Protein AF-M4BNP8-F1 (afdb_monomer_lite)

pLDDT: mean 71.09, std 20.81, range [28.88, 96.19]

Secondary structure (DSSP, 8-state):
---------------GGGSHHHHHHHHTS-S----GGGS--S------SEEEEEEE-B-SS-BTTBPBSEEEEEETTEEEEE---TTHHHHHHHSS--GGGEEEEE--SS-HHHHTTHHHHHHHHHHHTTT-B-TTT-SB-PEEEEEEESTTHHHHHHHHHHHTT---SSEEEEEEE---HHHHHT--HHHHHHHTSPPPTTEEEEE-STTHHHHHHHHHHHHS--STTHHHHHHHHHHHHHHHHHHHHH--

Radius of gyration: 21.94 Å; chains: 1; bounding box: 83×48×48 Å

Foldseek 3Di:
DDDDDDDDPDDDDDDPVPVVVVVVVVVPPPDDPLPVPQQDAPPDDQDQDKDKDWLFQDPDDQDPVGQFGKMWIDHRQAIEIEFFAPCSVVSCSVDNHRLLRYAEYEQLAPDRSRHVRPLVSLLSNLSVQQPPADPVPRHQDAREHEYEYAQCNLLVNQCVCVVVVHDSRRHQYEYEHQDAPVVVVVDDPVSVVSVVPDGDPRYHYDYDPPCNVLSVQLSVLVVPDPDSPRSVVSVVVSVVVVVVVVVVVVVD

Sequence (252 aa):
MAQLLVAQAARSSVPLARISKRYAVLKTAPLRSCNKTLLMSPQQVPFTGFEVLFLGTGAGSPAVRRNPTSVCVRLGRSNWMFDCAEGSLRQMIKSFMCVPHTTKFFVTHLHGDHVYGLPGMLCTLDNHSAEYTDPHTKTKCPRPIDVYGPLGLFSYLNTAISTSSTRLTNLRVTVHELVCPVMLKKMSAHEKFMRNAPRHPWVRWNVDDELFVWWNATCRVFSAGGSTLIPMVTVMYGMCWMMESLSCKRLR

Organism: Hyaloperonospora arabidopsidis (strain Emoy2) (NCBI:txid559515)

InterPro domains:
  IPR036866 Ribonuclease Z/Hydroxyacylglutathione hydrolase-like [G3DSA:3.60.15.10] (50-222)
  IPR036866 Ribonuclease Z/Hydroxyacylglutathione hydrolase-like [SSF56281] (51-225)

Structure (mmCIF, N/CA/C/O backbone):
data_AF-M4BNP8-F1
#
_entry.id   AF-M4BNP8-F1
#
loop_
_atom_site.group_PDB
_atom_site.id
_atom_site.type_symbol
_atom_site.label_atom_id
_atom_site.label_alt_id
_atom_site.label_comp_id
_atom_site.label_asym_id
_atom_site.label_entity_id
_atom_site.label_seq_id
_atom_site.pdbx_PDB_ins_code
_atom_site.Cartn_x
_atom_site.Cartn_y
_atom_site.Cartn_z
_atom_site.occupancy
_atom_site.B_iso_or_equiv
_atom_site.auth_seq_id
_atom_site.auth_comp_id
_atom_site.auth_asym_id
_atom_site.auth_atom_id
_atom_site.pdbx_PDB_model_num
ATOM 1 N N . MET A 1 1 ? 58.401 26.980 -12.887 1.00 38.16 1 MET A N 1
ATOM 2 C CA . MET A 1 1 ? 58.886 25.642 -12.488 1.00 38.16 1 MET A CA 1
ATOM 3 C C . MET A 1 1 ? 57.948 25.080 -11.427 1.00 38.16 1 MET A C 1
ATOM 5 O O . MET A 1 1 ? 58.195 25.248 -10.243 1.00 38.16 1 MET A O 1
ATOM 9 N N . ALA A 1 2 ? 56.816 24.512 -11.852 1.00 29.84 2 ALA A N 1
ATOM 10 C CA . ALA A 1 2 ? 55.870 23.851 -10.956 1.00 29.84 2 ALA A CA 1
ATOM 11 C C . ALA A 1 2 ? 56.357 22.414 -10.722 1.00 29.84 2 ALA A C 1
ATOM 13 O O . ALA A 1 2 ? 56.411 21.627 -11.664 1.00 29.84 2 ALA A O 1
ATOM 14 N N . GLN A 1 3 ? 56.773 22.090 -9.498 1.00 33.91 3 GLN A N 1
ATOM 15 C CA . GLN A 1 3 ? 57.138 20.723 -9.130 1.00 33.91 3 GLN A CA 1
ATOM 16 C C . GLN A 1 3 ? 55.876 19.925 -8.790 1.00 33.91 3 GLN A C 1
ATOM 18 O O . GLN A 1 3 ? 55.140 20.254 -7.861 1.00 33.91 3 GLN A O 1
ATOM 23 N N . LEU A 1 4 ? 55.644 18.876 -9.582 1.00 35.31 4 LEU A N 1
ATOM 24 C CA . LEU A 1 4 ? 54.701 17.799 -9.313 1.00 35.31 4 LEU A CA 1
ATOM 25 C C . LEU A 1 4 ? 55.107 17.042 -8.039 1.00 35.31 4 LEU A C 1
ATOM 27 O O . LEU A 1 4 ? 56.218 16.526 -7.955 1.00 35.31 4 LEU A O 1
ATOM 31 N N . LEU A 1 5 ? 54.163 16.869 -7.116 1.00 33.88 5 LEU A N 1
ATOM 32 C CA . LEU A 1 5 ? 54.194 15.827 -6.089 1.00 33.88 5 LEU A CA 1
ATOM 33 C C . LEU A 1 5 ? 53.073 14.830 -6.399 1.00 33.88 5 LEU A C 1
ATOM 35 O O . LEU A 1 5 ? 51.906 15.057 -6.088 1.00 33.88 5 LEU A O 1
ATOM 39 N N . VAL A 1 6 ? 53.437 13.726 -7.051 1.00 38.41 6 VAL A N 1
ATOM 40 C CA . VAL A 1 6 ? 52.587 12.538 -7.182 1.00 38.41 6 VAL A CA 1
ATOM 41 C C . VAL A 1 6 ? 52.720 11.750 -5.880 1.00 38.41 6 VAL A C 1
ATOM 43 O O . VAL A 1 6 ? 53.712 11.056 -5.672 1.00 38.41 6 VAL A O 1
ATOM 46 N N . ALA A 1 7 ? 51.736 11.871 -4.989 1.00 35.47 7 ALA A N 1
ATOM 47 C CA . ALA A 1 7 ? 51.613 11.018 -3.811 1.00 35.47 7 ALA A CA 1
ATOM 48 C C . ALA A 1 7 ? 50.642 9.868 -4.113 1.00 35.47 7 ALA A C 1
ATOM 50 O O . ALA A 1 7 ? 49.480 10.078 -4.461 1.00 35.47 7 ALA A O 1
ATOM 51 N N . GLN A 1 8 ? 51.149 8.642 -3.993 1.00 36.66 8 GLN A N 1
ATOM 52 C CA . GLN A 1 8 ? 50.415 7.387 -4.122 1.00 36.66 8 GLN A CA 1
ATOM 53 C C . GLN A 1 8 ? 49.213 7.352 -3.162 1.00 36.66 8 GLN A C 1
ATOM 55 O O . GLN A 1 8 ? 49.376 7.361 -1.943 1.00 36.66 8 GLN A O 1
ATOM 60 N N . ALA A 1 9 ? 47.996 7.258 -3.704 1.00 33.88 9 ALA A N 1
ATOM 61 C CA . ALA A 1 9 ? 46.793 7.015 -2.916 1.00 33.88 9 ALA A CA 1
ATOM 62 C C . ALA A 1 9 ? 46.742 5.539 -2.486 1.00 33.88 9 ALA A C 1
ATOM 64 O O . ALA A 1 9 ? 46.224 4.670 -3.192 1.00 33.88 9 ALA A O 1
ATOM 65 N N . ALA A 1 10 ? 47.304 5.262 -1.311 1.00 34.16 10 ALA A N 1
ATOM 66 C CA . ALA A 1 10 ? 47.071 4.032 -0.576 1.00 34.16 10 ALA A CA 1
ATOM 67 C C . ALA A 1 10 ? 45.568 3.878 -0.289 1.00 34.16 10 ALA A C 1
ATOM 69 O O . ALA A 1 10 ? 44.919 4.777 0.248 1.00 34.16 10 ALA A O 1
ATOM 70 N N . ARG A 1 11 ? 45.012 2.720 -0.656 1.00 44.16 11 ARG A N 1
ATOM 71 C CA . ARG A 1 11 ? 43.647 2.308 -0.315 1.00 44.16 11 ARG A CA 1
ATOM 72 C C . ARG A 1 11 ? 43.544 2.187 1.206 1.00 44.16 11 ARG A C 1
ATOM 74 O O . ARG A 1 11 ? 43.962 1.178 1.764 1.00 44.16 11 ARG A O 1
ATOM 81 N N . SER A 1 12 ? 42.994 3.196 1.873 1.00 35.94 12 SER A N 1
ATOM 82 C CA . SER A 1 12 ? 42.624 3.108 3.284 1.00 35.94 12 SER A CA 1
ATOM 83 C C . SER A 1 12 ? 41.130 2.806 3.408 1.00 35.94 12 SER A C 1
ATOM 85 O O . SER A 1 12 ? 40.254 3.535 2.944 1.00 35.94 12 SER A O 1
ATOM 87 N N . SER A 1 13 ? 40.846 1.654 4.007 1.00 40.34 13 SER A N 1
ATOM 88 C CA . SER A 1 13 ? 39.525 1.202 4.427 1.00 40.34 13 SER A CA 1
ATOM 89 C C . SER A 1 13 ? 38.894 2.218 5.383 1.00 40.34 13 SER A C 1
ATOM 91 O O . SER A 1 13 ? 39.352 2.382 6.514 1.00 40.34 13 SER A O 1
ATOM 93 N N . VAL A 1 14 ? 37.835 2.897 4.941 1.00 41.59 14 VAL A N 1
ATOM 94 C CA . VAL A 1 14 ? 37.064 3.817 5.788 1.00 41.59 14 VAL A CA 1
ATOM 95 C C . VAL A 1 14 ? 36.288 3.000 6.837 1.00 41.59 14 VAL A C 1
ATOM 97 O O . VAL A 1 14 ? 35.504 2.130 6.450 1.00 41.59 14 VAL A O 1
ATOM 100 N N . PRO A 1 15 ? 36.446 3.249 8.151 1.00 40.75 15 PRO A N 1
ATOM 101 C CA . PRO A 1 15 ? 35.728 2.497 9.175 1.00 40.75 15 PRO A CA 1
ATOM 102 C C . PRO A 1 15 ? 34.235 2.858 9.183 1.00 40.75 15 PRO A C 1
ATOM 104 O O . PRO A 1 15 ? 33.864 4.033 9.154 1.00 40.75 15 PRO A O 1
ATOM 107 N N . LEU A 1 16 ? 33.377 1.845 9.336 1.00 46.75 16 LEU A N 1
ATOM 108 C CA . LEU A 1 16 ? 31.907 1.892 9.477 1.00 46.75 16 LEU A CA 1
ATOM 109 C C . LEU A 1 16 ? 31.373 2.739 10.665 1.00 46.75 16 LEU A C 1
ATOM 111 O O . LEU A 1 16 ? 30.174 2.763 10.937 1.00 46.75 16 LEU A O 1
ATOM 115 N N . ALA A 1 17 ? 32.229 3.483 11.367 1.00 43.53 17 ALA A N 1
ATOM 116 C CA . ALA A 1 17 ? 31.905 4.220 12.589 1.00 43.53 17 ALA A CA 1
ATOM 117 C C . ALA A 1 17 ? 31.047 5.488 12.373 1.00 43.53 17 ALA A C 1
ATOM 119 O O . ALA A 1 17 ? 30.558 6.074 13.338 1.00 43.53 17 ALA A O 1
ATOM 120 N N . ARG A 1 18 ? 30.814 5.925 11.125 1.00 40.31 18 ARG A N 1
ATOM 121 C CA . ARG A 1 18 ? 30.059 7.164 10.825 1.00 40.31 18 ARG A CA 1
ATOM 122 C C . ARG A 1 18 ? 28.529 6.998 10.847 1.00 40.31 18 ARG A C 1
ATOM 124 O O . ARG A 1 18 ? 27.814 7.998 10.830 1.00 40.31 18 ARG A O 1
ATOM 131 N N . ILE A 1 19 ? 28.019 5.764 10.921 1.00 49.66 19 ILE A N 1
ATOM 132 C CA . ILE 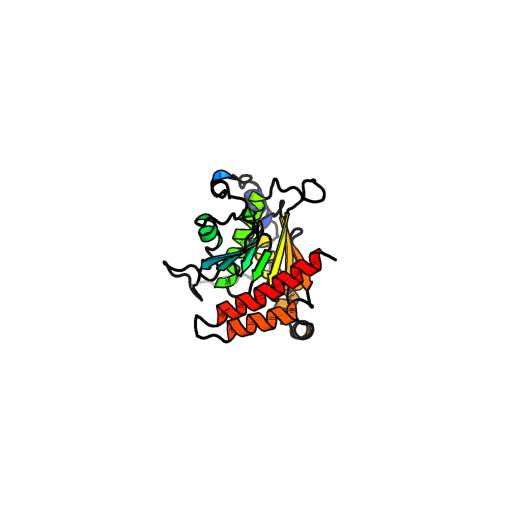A 1 19 ? 26.572 5.457 10.904 1.00 49.66 19 ILE A CA 1
ATOM 133 C C . ILE A 1 19 ? 25.920 5.652 12.291 1.00 49.66 19 ILE A C 1
ATOM 135 O O . ILE A 1 19 ? 24.728 5.952 12.379 1.00 49.66 19 ILE A O 1
ATOM 139 N N . SER A 1 20 ? 26.688 5.580 13.386 1.00 51.91 20 SER A N 1
ATOM 140 C CA . SER A 1 20 ? 26.141 5.590 14.755 1.00 51.91 20 SER A CA 1
ATOM 141 C C . SER A 1 20 ? 25.479 6.917 15.155 1.00 51.91 20 SER A C 1
ATOM 143 O O . SER A 1 20 ? 24.445 6.912 15.823 1.00 51.91 20 SER A O 1
ATOM 145 N N . LYS A 1 21 ? 26.003 8.062 14.693 1.00 45.28 21 LYS A N 1
ATOM 146 C CA . LYS A 1 21 ? 25.452 9.387 15.039 1.00 45.28 21 LYS A CA 1
ATOM 147 C C . LYS A 1 21 ? 24.112 9.684 14.354 1.00 45.28 21 LYS A C 1
ATOM 149 O O . LYS A 1 21 ? 23.242 10.275 14.983 1.00 45.28 21 LYS A O 1
ATOM 154 N N . ARG A 1 22 ? 23.889 9.220 13.113 1.00 47.94 22 ARG A N 1
ATOM 155 C CA . ARG A 1 22 ? 22.569 9.331 12.448 1.00 47.94 22 ARG A CA 1
ATOM 156 C C . ARG A 1 22 ? 21.515 8.455 13.126 1.00 47.94 22 ARG A C 1
ATOM 158 O O . ARG A 1 22 ? 20.367 8.867 13.254 1.00 47.94 22 ARG A O 1
ATOM 165 N N . TYR A 1 23 ? 21.920 7.283 13.613 1.00 48.19 23 TYR A N 1
ATOM 166 C CA . TYR A 1 23 ? 21.028 6.371 14.327 1.00 48.19 23 TYR A CA 1
ATOM 167 C C . TYR A 1 23 ? 20.527 6.956 15.660 1.00 48.19 23 TYR A C 1
ATOM 169 O O . TYR A 1 23 ? 19.386 6.718 16.051 1.00 48.19 23 TYR A O 1
ATOM 177 N N . ALA A 1 24 ? 21.356 7.75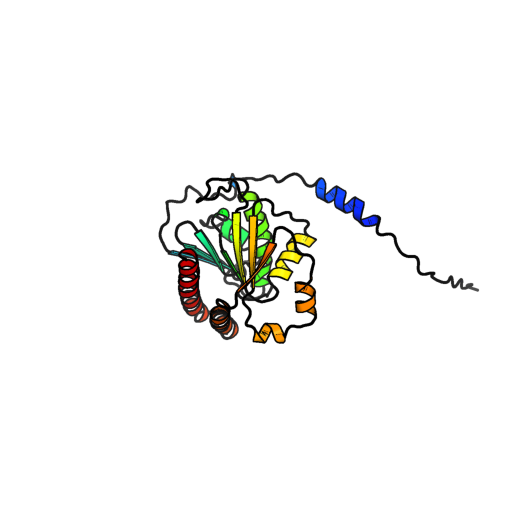6 16.341 1.00 46.38 24 ALA A N 1
ATOM 178 C CA . ALA A 1 24 ? 20.978 8.443 17.576 1.00 46.38 24 ALA A CA 1
ATOM 179 C C . ALA A 1 24 ? 19.950 9.569 17.342 1.00 46.38 24 ALA A C 1
ATOM 181 O O . ALA A 1 24 ? 19.001 9.686 18.111 1.00 46.38 24 ALA A O 1
ATOM 182 N N . VAL A 1 25 ? 20.077 10.329 16.248 1.00 48.78 25 VAL A N 1
ATOM 183 C CA . VAL A 1 25 ? 19.141 11.419 15.894 1.00 48.78 25 VAL A CA 1
ATOM 184 C C . VAL A 1 25 ? 17.769 10.887 15.451 1.00 48.78 25 VAL A C 1
ATOM 186 O O . VAL A 1 25 ? 16.741 11.494 15.733 1.00 48.78 25 VAL A O 1
ATOM 189 N N . LEU A 1 26 ? 17.712 9.707 14.823 1.00 49.81 26 LEU A N 1
ATOM 190 C CA . LEU A 1 26 ? 16.437 9.055 14.487 1.00 49.81 26 LEU A CA 1
ATOM 191 C C . LEU A 1 26 ? 15.652 8.594 15.729 1.00 49.81 26 LEU A C 1
ATOM 193 O O . LEU A 1 26 ? 14.428 8.503 15.675 1.00 49.81 26 LEU A O 1
ATOM 197 N N . LYS A 1 27 ? 16.327 8.330 16.857 1.00 42.25 27 LYS A N 1
ATOM 198 C CA . LYS A 1 27 ? 15.672 7.970 18.128 1.00 42.25 27 LYS A CA 1
ATOM 199 C C . LYS A 1 27 ? 15.122 9.172 18.900 1.00 42.25 27 LYS A C 1
ATOM 201 O O . LYS A 1 27 ? 14.304 8.969 19.789 1.00 42.25 27 LYS A O 1
ATOM 206 N N . THR A 1 28 ? 15.563 10.391 18.584 1.00 41.69 28 THR A N 1
ATOM 207 C CA . THR A 1 28 ? 15.069 11.628 19.213 1.00 41.69 28 THR A CA 1
ATOM 208 C C . THR A 1 28 ? 13.895 12.249 18.460 1.00 41.69 28 THR A C 1
ATOM 210 O O . THR A 1 28 ? 13.389 13.286 18.880 1.00 41.69 28 THR A O 1
ATOM 213 N N . ALA A 1 29 ? 13.449 11.640 17.354 1.00 44.84 29 ALA A N 1
ATOM 214 C CA . ALA A 1 29 ? 12.190 12.022 16.733 1.00 44.84 29 ALA A CA 1
ATOM 215 C C . ALA A 1 29 ? 11.066 11.830 17.770 1.00 44.84 29 ALA A C 1
ATOM 217 O O . ALA A 1 29 ? 10.978 10.748 18.360 1.00 44.84 29 ALA A O 1
ATOM 218 N N . PRO A 1 30 ? 10.242 12.858 18.037 1.00 39.78 30 PRO A N 1
ATOM 219 C CA . PRO A 1 30 ? 9.213 12.782 19.062 1.00 39.78 30 PRO A CA 1
ATOM 220 C C . PRO A 1 30 ? 8.330 11.558 18.821 1.00 39.78 30 PRO A C 1
ATOM 222 O O . PRO A 1 30 ? 7.931 11.275 17.686 1.00 39.78 30 PRO A O 1
ATOM 225 N N . LEU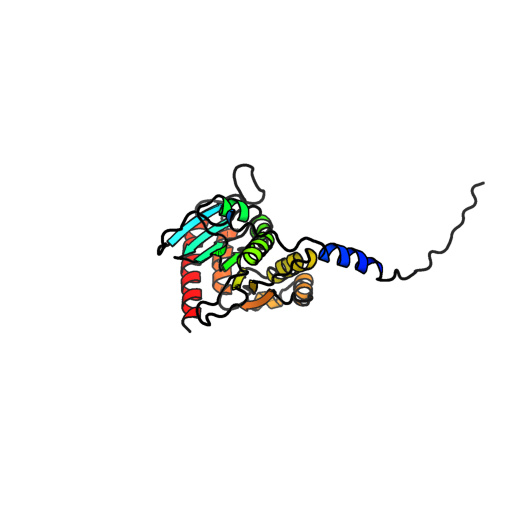 A 1 31 ? 8.033 10.823 19.894 1.00 47.16 31 LEU A N 1
ATOM 226 C CA . LEU A 1 31 ? 7.055 9.744 19.877 1.00 47.16 31 LEU A CA 1
ATOM 227 C C . LEU A 1 31 ? 5.698 10.344 19.494 1.00 47.16 31 LEU A C 1
ATOM 229 O O . LEU A 1 31 ? 5.007 10.924 20.320 1.00 47.16 31 LEU A O 1
ATOM 233 N N . ARG A 1 32 ? 5.401 10.251 18.195 1.00 50.53 32 ARG A N 1
ATOM 234 C CA . ARG A 1 32 ? 4.099 10.309 17.523 1.00 50.53 32 ARG A CA 1
ATOM 235 C C . ARG A 1 32 ? 3.041 11.155 18.244 1.00 50.53 32 ARG A C 1
ATOM 237 O O . ARG A 1 32 ? 2.314 10.661 19.096 1.00 50.53 32 ARG A O 1
ATOM 244 N N . SER A 1 33 ? 2.875 12.400 17.793 1.00 38.94 33 SER A N 1
ATOM 245 C CA . SER A 1 33 ? 1.654 13.167 18.057 1.00 38.94 33 SER A CA 1
ATOM 246 C C . SER A 1 33 ? 0.507 12.574 17.233 1.00 38.94 33 SER A C 1
ATOM 248 O O . SER A 1 33 ? 0.368 12.828 16.036 1.00 38.94 33 SER A O 1
ATOM 250 N N . CYS A 1 34 ? -0.281 11.702 17.852 1.00 47.62 34 CYS A N 1
ATOM 251 C CA . CYS A 1 34 ? -1.504 11.160 17.280 1.00 47.62 34 CYS A CA 1
ATOM 252 C C . CYS A 1 34 ? -2.659 12.143 17.517 1.00 47.62 34 CYS A C 1
ATOM 254 O O . CYS A 1 34 ? -3.405 12.032 18.486 1.00 47.62 34 CYS A O 1
ATOM 256 N N . ASN A 1 35 ? -2.846 13.096 16.601 1.00 43.12 35 ASN A N 1
ATOM 257 C CA . ASN A 1 35 ? -4.085 13.874 16.544 1.00 43.12 35 ASN A CA 1
ATOM 258 C C . ASN A 1 35 ? -5.229 12.969 16.053 1.00 43.12 35 ASN A C 1
ATOM 260 O O . ASN A 1 35 ? -5.529 12.916 14.859 1.00 43.12 35 ASN A O 1
ATOM 264 N N . LYS A 1 36 ? -5.871 12.243 16.982 1.00 46.78 36 LYS A N 1
ATOM 265 C CA . LYS A 1 36 ? -7.036 11.376 16.707 1.00 46.78 36 LYS A CA 1
ATOM 266 C C . LYS A 1 36 ? -8.159 12.127 15.972 1.00 46.78 36 LYS A C 1
ATOM 268 O O . LYS A 1 36 ? -8.861 11.536 15.161 1.00 46.78 36 LYS A O 1
ATOM 273 N N . THR A 1 37 ? -8.275 13.433 16.197 1.00 44.72 37 THR A N 1
ATOM 274 C CA . THR A 1 37 ? -9.373 14.289 15.730 1.00 44.72 37 THR A CA 1
ATOM 275 C C . THR A 1 37 ? -9.374 14.566 14.223 1.00 44.72 37 THR A C 1
ATOM 277 O O . THR A 1 37 ? -10.428 14.832 13.664 1.00 44.72 37 THR A O 1
ATOM 280 N N . LEU A 1 38 ? -8.226 14.498 13.537 1.00 50.47 38 LEU A N 1
ATOM 281 C CA . LEU A 1 38 ? -8.127 14.922 12.126 1.00 50.47 38 LEU A CA 1
ATOM 282 C C . LEU A 1 38 ? -8.516 13.834 11.111 1.00 50.47 38 LEU A C 1
ATOM 284 O O . LEU A 1 38 ? -8.595 14.113 9.918 1.00 50.47 38 LEU A O 1
ATOM 288 N N . LEU A 1 39 ? -8.722 12.597 11.571 1.00 53.44 39 LEU A N 1
ATOM 289 C CA . LEU A 1 39 ? -8.956 11.423 10.717 1.00 53.44 39 LEU A CA 1
ATOM 290 C C . LEU A 1 39 ? -10.233 10.655 11.074 1.00 53.44 39 LEU A C 1
ATOM 292 O O . LEU A 1 39 ? -10.531 9.631 10.458 1.00 53.44 39 LEU A O 1
ATOM 296 N N . MET A 1 40 ? -10.985 11.145 12.060 1.00 49.19 40 MET A N 1
ATOM 297 C CA . MET A 1 40 ? -12.315 10.648 12.384 1.00 49.19 40 MET A CA 1
ATOM 298 C C . MET A 1 40 ? -13.328 11.487 11.609 1.00 49.19 40 MET A C 1
ATOM 300 O O . MET A 1 40 ? -13.485 12.676 11.877 1.00 49.19 40 MET A O 1
ATOM 304 N N . SER A 1 41 ? -14.001 10.880 10.629 1.00 45.84 41 SER A N 1
ATOM 305 C CA . SER A 1 41 ? -15.179 11.510 10.034 1.00 45.84 41 SER A CA 1
ATOM 306 C C . SER A 1 41 ? -16.278 11.644 11.105 1.00 45.84 41 SER A C 1
ATOM 308 O O . SER A 1 41 ? -16.258 10.890 12.086 1.00 45.84 41 SER A O 1
ATOM 310 N N . PRO A 1 42 ? -17.268 12.540 10.926 1.00 47.88 42 PRO A N 1
ATOM 311 C CA . PRO A 1 42 ? -18.450 12.595 11.788 1.00 47.88 42 PRO A CA 1
ATOM 312 C C . PRO A 1 42 ? -19.063 11.197 11.934 1.00 47.88 42 PRO A C 1
ATOM 314 O O . PRO A 1 42 ? -18.955 10.407 10.990 1.00 47.88 42 PRO A O 1
ATOM 317 N N . GLN A 1 43 ? -19.652 10.899 13.105 1.00 50.50 43 GLN A N 1
ATOM 318 C CA . GLN A 1 43 ? -20.282 9.616 13.460 1.00 50.50 43 GLN A CA 1
ATOM 319 C C . GLN A 1 43 ? -20.864 8.920 12.225 1.00 50.50 43 GLN A C 1
ATOM 321 O O . GLN A 1 43 ? -21.907 9.312 11.704 1.00 50.50 43 GLN A O 1
ATOM 326 N N . GLN A 1 44 ? -20.154 7.907 11.724 1.00 60.16 44 GL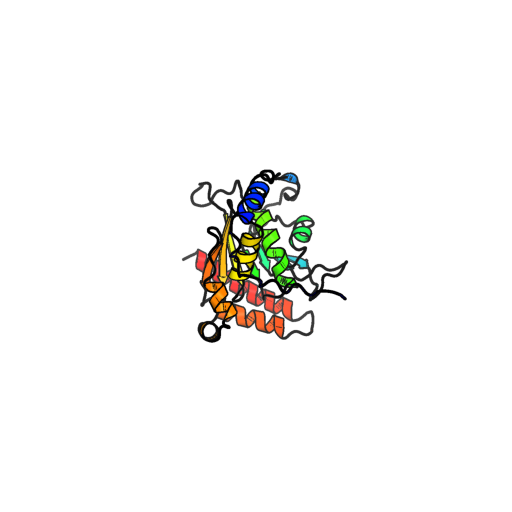N A N 1
ATOM 327 C CA . GLN A 1 44 ? -20.614 7.183 10.553 1.00 60.16 44 GLN A CA 1
ATOM 328 C C . GLN A 1 44 ? -21.811 6.339 10.970 1.00 60.16 44 GLN A C 1
ATOM 330 O O . GLN A 1 44 ? -21.687 5.437 11.801 1.00 60.16 44 GLN A O 1
ATOM 335 N N . VAL A 1 45 ? -22.966 6.634 10.381 1.00 60.62 45 VAL A N 1
ATOM 336 C CA . VAL A 1 45 ? -24.146 5.771 10.450 1.00 60.62 45 VAL A CA 1
ATOM 337 C C . VAL A 1 45 ? -23.712 4.354 10.048 1.00 60.62 45 VAL A C 1
ATOM 339 O O . VAL A 1 45 ? -22.918 4.233 9.107 1.00 60.62 45 VAL A O 1
ATOM 342 N N . PRO A 1 46 ? -24.157 3.285 10.736 1.00 65.31 46 PRO A N 1
ATOM 343 C CA . PRO A 1 46 ? -23.791 1.922 10.372 1.00 65.31 46 PRO A CA 1
ATOM 344 C C . PRO A 1 46 ? -24.140 1.646 8.905 1.00 65.31 46 PRO A C 1
ATOM 346 O O . PRO A 1 46 ? -25.297 1.443 8.556 1.00 65.31 46 PRO A O 1
ATOM 349 N N . PHE A 1 47 ? -23.129 1.668 8.040 1.00 76.31 47 PHE A N 1
ATOM 350 C CA . PHE A 1 47 ? -23.289 1.369 6.627 1.00 76.31 47 PHE A CA 1
ATOM 351 C C . PHE A 1 47 ? -23.185 -0.143 6.444 1.00 76.31 47 PHE A C 1
ATOM 353 O O . PHE A 1 47 ? -22.229 -0.767 6.910 1.00 76.31 47 PHE A O 1
ATOM 360 N N . THR A 1 48 ? -24.179 -0.732 5.790 1.00 77.31 48 THR A N 1
ATOM 361 C CA . THR A 1 48 ? -24.238 -2.164 5.449 1.00 77.31 48 THR A CA 1
ATOM 362 C C . THR A 1 48 ? -24.254 -2.397 3.938 1.00 77.31 48 THR A C 1
ATOM 364 O O . THR A 1 48 ? -24.372 -3.535 3.498 1.00 77.31 48 THR A O 1
ATOM 367 N N . GLY A 1 49 ? -24.127 -1.330 3.145 1.00 84.19 49 GLY A N 1
ATOM 368 C CA . GLY A 1 49 ? -24.180 -1.391 1.692 1.00 84.19 49 GLY A CA 1
ATOM 369 C C . GLY A 1 49 ? -22.823 -1.602 1.020 1.00 84.19 49 GLY A C 1
ATOM 370 O O . GLY A 1 49 ? -21.806 -1.914 1.650 1.00 84.19 49 GLY A O 1
ATOM 371 N N . PHE A 1 50 ? -22.843 -1.371 -0.289 1.00 89.06 50 PHE A N 1
ATOM 372 C CA . PHE A 1 50 ? -21.693 -1.339 -1.182 1.00 89.06 50 PHE A CA 1
ATOM 373 C C . PHE A 1 50 ? -21.564 0.072 -1.759 1.00 89.06 50 PHE A C 1
ATOM 375 O O . PHE A 1 50 ? -22.546 0.625 -2.253 1.00 89.06 50 PHE A O 1
ATOM 382 N N . GLU A 1 51 ? -20.372 0.659 -1.704 1.00 88.62 51 GLU A N 1
ATOM 383 C CA . GLU A 1 51 ? -20.121 1.985 -2.272 1.00 88.62 51 GLU A CA 1
ATOM 384 C C . GLU A 1 51 ? -18.718 2.082 -2.862 1.00 88.62 51 GLU A C 1
ATOM 386 O O . GLU A 1 51 ? -17.756 1.557 -2.301 1.00 88.62 51 GLU A O 1
ATOM 391 N N . VAL A 1 52 ? -18.602 2.794 -3.982 1.00 92.06 52 VAL A N 1
ATOM 392 C CA . VAL A 1 52 ? -17.337 3.042 -4.675 1.00 92.06 52 VAL A CA 1
ATOM 393 C C . VAL A 1 52 ? -17.053 4.535 -4.663 1.00 92.06 52 VAL A C 1
ATOM 395 O O . VAL A 1 52 ? -17.870 5.334 -5.117 1.00 92.06 52 VAL A O 1
ATOM 398 N N . LEU A 1 53 ? -15.874 4.906 -4.175 1.00 91.75 53 LEU A N 1
ATOM 399 C CA . LEU A 1 53 ? -15.389 6.275 -4.160 1.00 91.75 53 LEU A CA 1
ATOM 400 C C . LEU A 1 53 ? -14.107 6.398 -4.982 1.00 91.75 53 LEU A C 1
ATOM 402 O O . LEU A 1 53 ? -13.096 5.754 -4.699 1.00 91.75 53 LEU A O 1
ATOM 406 N N . PHE A 1 54 ? -14.123 7.306 -5.952 1.00 93.44 54 PHE A N 1
ATOM 407 C CA . PHE A 1 54 ? -12.944 7.674 -6.728 1.00 93.44 54 PHE A CA 1
ATOM 408 C C . PHE A 1 54 ? -12.151 8.750 -5.986 1.00 93.44 54 PHE A C 1
ATOM 410 O O . PHE A 1 54 ? -12.562 9.907 -5.911 1.00 93.44 54 PHE A O 1
ATOM 417 N N . LEU A 1 55 ? -10.999 8.371 -5.437 1.00 92.38 55 LEU A N 1
ATOM 418 C CA . LEU A 1 55 ? -10.072 9.295 -4.777 1.00 92.38 55 LEU A CA 1
ATOM 419 C C . LEU A 1 55 ? -9.175 10.006 -5.798 1.00 92.38 55 LEU A C 1
ATOM 421 O O . LEU A 1 55 ? -8.773 11.158 -5.593 1.00 92.38 55 LEU A O 1
ATOM 425 N N . GLY A 1 56 ? -8.907 9.339 -6.919 1.00 90.19 56 GLY A N 1
ATOM 426 C CA . GLY A 1 56 ? -8.201 9.896 -8.059 1.00 90.19 56 GLY A CA 1
ATOM 427 C C . GLY A 1 56 ? -8.515 9.152 -9.349 1.00 90.19 56 GLY A C 1
ATOM 428 O O . GLY A 1 56 ? -8.843 7.969 -9.348 1.00 90.19 56 GLY A O 1
ATOM 429 N N . THR A 1 57 ? -8.456 9.884 -10.457 1.00 89.31 57 THR A N 1
ATOM 430 C CA . THR A 1 57 ? -8.806 9.391 -11.799 1.00 89.31 57 THR A CA 1
ATOM 431 C C . THR A 1 57 ? -7.775 9.793 -12.857 1.00 89.31 57 THR A C 1
ATOM 433 O O . THR A 1 57 ? -7.989 9.556 -14.043 1.00 89.31 57 THR A O 1
ATOM 436 N N . GLY A 1 58 ? -6.688 10.460 -12.457 1.00 83.31 58 GLY A N 1
ATOM 437 C CA . GLY A 1 58 ? -5.577 10.807 -13.342 1.00 83.31 58 GLY A CA 1
ATOM 438 C C . GLY A 1 58 ? -4.669 9.609 -13.623 1.00 83.31 58 GLY A C 1
ATOM 439 O O . GLY A 1 58 ? -4.642 8.658 -12.845 1.00 83.31 58 GLY A O 1
ATOM 440 N N . ALA A 1 59 ? -3.912 9.687 -14.715 1.00 78.81 59 ALA A N 1
ATOM 441 C CA . ALA A 1 59 ? -2.918 8.695 -15.117 1.00 78.81 59 ALA A CA 1
ATOM 442 C C . ALA A 1 59 ? -1.580 9.389 -15.420 1.00 78.81 59 ALA A C 1
ATOM 444 O O . ALA A 1 59 ? -1.571 10.513 -15.937 1.00 78.81 59 ALA A O 1
ATOM 445 N N . GLY A 1 60 ? -0.465 8.731 -15.106 1.00 71.50 60 GLY A N 1
ATOM 446 C CA . GLY A 1 60 ? 0.892 9.210 -15.371 1.00 71.50 60 GLY A CA 1
ATOM 447 C C . GLY A 1 60 ? 1.367 10.287 -14.394 1.00 71.50 60 GLY A C 1
ATOM 448 O O . GLY A 1 60 ? 2.149 10.001 -13.492 1.00 71.50 60 GLY A O 1
ATOM 449 N N . SER A 1 61 ? 0.900 11.527 -14.563 1.00 68.81 61 SER A N 1
ATOM 450 C CA . SER A 1 61 ? 1.355 12.679 -13.767 1.00 68.81 61 SER A CA 1
ATOM 451 C C . SER A 1 61 ? 0.213 13.304 -12.962 1.00 68.81 61 SER A C 1
ATOM 453 O O . SER A 1 61 ? -0.898 13.449 -13.483 1.00 68.81 61 SER A O 1
ATOM 455 N N . PRO A 1 62 ? 0.456 13.727 -11.706 1.00 68.19 62 PRO A N 1
ATOM 456 C CA . PRO A 1 62 ? -0.553 14.416 -10.916 1.00 68.19 62 PRO A CA 1
ATOM 457 C C . PRO A 1 62 ? -0.913 15.751 -11.574 1.00 68.19 62 PRO A C 1
ATOM 459 O O . PRO A 1 62 ? -0.051 16.588 -11.844 1.00 68.19 62 PRO A O 1
ATOM 462 N N . ALA A 1 63 ? -2.204 15.966 -11.814 1.00 77.81 63 ALA A N 1
ATOM 463 C CA . ALA A 1 63 ? -2.719 17.246 -12.278 1.00 77.81 63 ALA A CA 1
ATOM 464 C C . ALA A 1 63 ? -3.300 18.023 -11.093 1.00 77.81 63 ALA A C 1
ATOM 466 O O . ALA A 1 63 ? -3.886 17.438 -10.184 1.00 77.81 63 ALA A O 1
ATOM 467 N N . VAL A 1 64 ? -3.242 19.358 -11.139 1.00 80.81 64 VAL A N 1
ATOM 468 C CA . VAL A 1 64 ? -3.760 20.238 -10.066 1.00 80.81 64 VAL A CA 1
ATOM 469 C C . VAL A 1 64 ? -5.207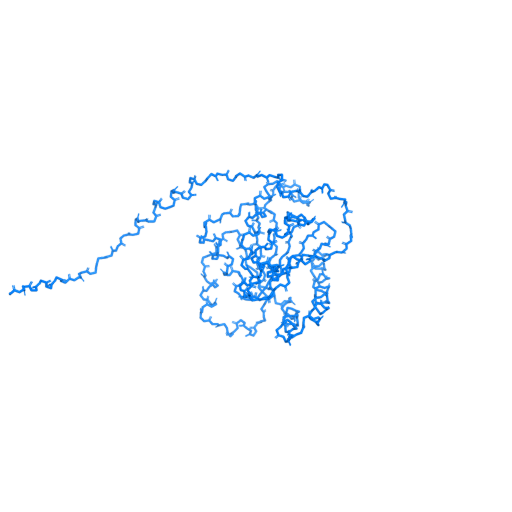 19.900 -9.679 1.00 80.81 64 VAL A C 1
ATOM 471 O O . VAL A 1 64 ? -5.578 19.971 -8.510 1.00 80.81 64 VAL A O 1
ATOM 474 N N . ARG A 1 65 ? -6.031 19.508 -10.660 1.00 83.50 65 ARG A N 1
ATOM 475 C CA . ARG A 1 65 ? -7.452 19.181 -10.467 1.00 83.50 65 ARG A CA 1
ATOM 476 C C . ARG A 1 65 ? -7.749 17.689 -10.311 1.00 83.50 65 ARG A C 1
ATOM 478 O O . ARG A 1 65 ? -8.867 17.348 -9.935 1.00 83.50 65 ARG A O 1
ATOM 485 N N . ARG A 1 66 ? -6.807 16.796 -10.633 1.00 85.06 66 ARG A N 1
ATOM 486 C CA . ARG A 1 66 ? -7.045 15.344 -10.663 1.00 85.06 66 ARG A CA 1
ATOM 487 C C . ARG A 1 66 ? -5.876 14.608 -10.027 1.00 85.06 66 ARG A C 1
ATOM 489 O O . ARG A 1 66 ? -4.777 14.586 -10.573 1.00 85.06 66 ARG A O 1
ATOM 496 N N . ASN A 1 67 ? -6.156 13.969 -8.895 1.00 89.31 67 ASN A N 1
ATOM 497 C CA . ASN A 1 67 ? -5.209 13.071 -8.250 1.00 89.31 67 ASN A CA 1
ATOM 498 C C . ASN A 1 67 ? -4.967 11.835 -9.141 1.00 89.31 67 ASN A C 1
ATOM 500 O O . ASN A 1 67 ? -5.908 11.432 -9.845 1.00 89.31 67 ASN A O 1
ATOM 504 N N . PRO A 1 68 ? -3.770 11.222 -9.115 1.00 90.12 68 PRO A N 1
ATOM 505 C CA . PRO A 1 68 ? -3.542 9.973 -9.826 1.00 90.12 68 PRO A CA 1
ATOM 506 C C . PRO A 1 68 ? -4.417 8.842 -9.266 1.00 90.12 68 PRO A C 1
ATOM 508 O O . PRO A 1 68 ? -5.009 8.970 -8.188 1.00 90.12 68 PRO A O 1
ATOM 511 N N . THR A 1 69 ? -4.553 7.780 -10.051 1.00 89.12 69 THR A N 1
ATOM 512 C CA . THR A 1 69 ? -5.519 6.689 -9.866 1.00 89.12 69 THR A CA 1
ATOM 513 C C . THR A 1 69 ? -5.558 6.098 -8.456 1.00 89.12 69 THR A C 1
ATOM 515 O O . THR A 1 69 ? -4.554 5.686 -7.871 1.00 89.12 69 THR A O 1
ATOM 518 N N . SER A 1 70 ? -6.758 6.089 -7.884 1.00 92.69 70 SER A N 1
ATOM 519 C CA . SER A 1 70 ? -7.007 5.557 -6.550 1.00 92.69 70 SER A CA 1
ATOM 520 C C . SER A 1 70 ? -8.506 5.407 -6.339 1.00 92.69 70 SER A C 1
ATOM 522 O O . SER A 1 70 ? -9.261 6.378 -6.483 1.00 92.69 70 SER A O 1
ATOM 524 N N . VAL A 1 71 ? -8.948 4.198 -6.006 1.00 94.50 71 VAL A N 1
ATOM 525 C CA . VAL A 1 71 ? -10.362 3.875 -5.795 1.00 94.50 71 VAL A CA 1
ATOM 526 C C . VAL A 1 71 ? -10.529 3.197 -4.442 1.00 94.50 71 VAL A C 1
ATOM 528 O O . VAL A 1 71 ? -9.845 2.227 -4.130 1.00 94.50 71 VAL A O 1
ATOM 531 N N . CYS A 1 72 ? -11.458 3.697 -3.635 1.00 94.62 72 CYS A N 1
ATOM 532 C CA . CYS A 1 72 ? -11.829 3.107 -2.355 1.00 94.62 72 CYS A CA 1
ATOM 533 C C . CYS A 1 72 ? -13.209 2.464 -2.480 1.00 94.62 72 CYS A C 1
ATOM 535 O O . CYS A 1 72 ? -14.179 3.139 -2.819 1.00 94.62 72 CYS A O 1
ATOM 537 N N . VAL A 1 73 ? -13.306 1.172 -2.186 1.00 93.12 73 VAL A N 1
ATOM 538 C CA . VAL A 1 73 ? -14.574 0.447 -2.113 1.00 93.12 73 VAL A CA 1
ATOM 539 C C . VAL A 1 73 ? -14.918 0.191 -0.654 1.00 93.12 73 VAL A C 1
ATOM 541 O O . VAL A 1 73 ? -14.140 -0.426 0.076 1.00 93.12 73 VAL A O 1
ATOM 544 N N . ARG A 1 74 ? -16.088 0.657 -0.223 1.00 89.94 74 ARG A N 1
ATOM 545 C CA . ARG A 1 74 ? -16.614 0.445 1.125 1.00 89.94 74 ARG A CA 1
ATOM 546 C C . ARG A 1 74 ? -17.603 -0.716 1.116 1.00 89.94 74 ARG A C 1
ATOM 548 O O . ARG A 1 74 ? -18.627 -0.668 0.440 1.00 89.94 74 ARG A O 1
ATOM 555 N N . LEU A 1 75 ? -17.282 -1.742 1.898 1.00 88.00 75 LEU A N 1
ATOM 556 C CA . LEU A 1 75 ? -18.063 -2.961 2.102 1.00 88.00 75 LEU A CA 1
ATOM 557 C C . LEU A 1 75 ? -18.474 -3.025 3.569 1.00 88.00 75 LEU A C 1
ATOM 559 O O . LEU A 1 75 ? -17.697 -3.437 4.441 1.00 88.00 75 LEU A O 1
ATOM 563 N N . GLY A 1 76 ? -19.682 -2.550 3.860 1.00 85.50 76 GLY A N 1
ATOM 564 C CA . GLY A 1 76 ? -20.136 -2.364 5.232 1.00 85.50 76 GLY A CA 1
ATOM 565 C C . GLY A 1 76 ? -19.173 -1.482 6.045 1.00 85.50 76 GLY A C 1
ATOM 566 O O . GLY A 1 76 ? -19.053 -0.281 5.806 1.00 85.50 76 GLY A O 1
ATOM 567 N N . ARG A 1 77 ? -18.445 -2.089 6.996 1.00 82.81 77 ARG A N 1
ATOM 568 C CA . ARG A 1 77 ? -17.455 -1.404 7.859 1.00 82.81 77 ARG A CA 1
ATOM 569 C C . ARG A 1 77 ? -16.002 -1.511 7.386 1.00 82.81 77 ARG A C 1
ATOM 571 O O . ARG A 1 77 ? -15.114 -1.013 8.073 1.00 82.81 77 ARG A O 1
ATOM 578 N N . SER A 1 78 ? -15.742 -2.183 6.268 1.00 88.19 78 SER A N 1
ATOM 579 C CA . SER A 1 78 ? -14.385 -2.382 5.748 1.00 88.19 78 SER A CA 1
ATOM 580 C C . SER A 1 78 ? -14.173 -1.586 4.470 1.00 88.19 78 SER A C 1
ATOM 582 O O . SER A 1 78 ? -15.015 -1.620 3.578 1.00 88.19 78 SER A O 1
ATOM 584 N N . ASN A 1 79 ? -13.018 -0.935 4.359 1.00 92.25 79 ASN A N 1
ATOM 585 C CA . ASN A 1 79 ? -12.604 -0.259 3.133 1.00 92.25 79 ASN A CA 1
ATOM 586 C C . ASN A 1 79 ? -11.519 -1.075 2.428 1.00 92.25 79 ASN A C 1
ATOM 588 O O . ASN A 1 79 ? -10.569 -1.555 3.065 1.00 92.25 79 ASN A O 1
ATOM 592 N N . TRP A 1 80 ? -11.681 -1.248 1.122 1.00 94.75 80 TRP A N 1
ATOM 593 C CA . TRP A 1 80 ? -10.749 -1.917 0.225 1.00 94.75 80 TRP A CA 1
ATOM 594 C C . TRP A 1 80 ? -10.228 -0.898 -0.776 1.00 94.75 80 TRP A C 1
ATOM 596 O O . TRP A 1 80 ? -10.999 -0.216 -1.445 1.00 94.75 80 TRP A O 1
ATOM 606 N N . MET A 1 81 ? -8.913 -0.791 -0.862 1.00 95.00 81 MET A N 1
ATOM 607 C CA . MET A 1 81 ? -8.240 0.181 -1.710 1.00 95.00 81 MET A CA 1
ATOM 608 C C . MET A 1 81 ? -7.722 -0.487 -2.974 1.00 95.00 81 MET A C 1
ATOM 610 O O . MET A 1 81 ? -7.012 -1.485 -2.890 1.00 95.00 81 MET A O 1
ATOM 614 N N . PHE A 1 82 ? -8.047 0.088 -4.123 1.00 95.06 82 PHE A N 1
ATOM 615 C CA . PHE A 1 82 ? -7.551 -0.306 -5.433 1.00 95.06 82 PHE A CA 1
ATOM 616 C C . PHE A 1 82 ? -6.681 0.818 -5.968 1.00 95.06 82 PHE A C 1
ATOM 618 O O . PHE A 1 82 ? -7.161 1.927 -6.205 1.00 95.06 82 PHE A O 1
ATOM 625 N N . ASP A 1 83 ? -5.399 0.504 -6.103 1.00 94.81 83 ASP A N 1
ATOM 626 C CA . ASP A 1 83 ? -4.294 1.440 -6.228 1.00 94.81 83 ASP A CA 1
ATOM 627 C C . ASP A 1 83 ? -4.212 2.447 -5.072 1.00 94.81 83 ASP A C 1
ATOM 629 O O . ASP A 1 83 ? -5.167 2.755 -4.359 1.00 94.81 83 ASP A O 1
ATOM 633 N N . CYS A 1 84 ? -3.009 2.939 -4.825 1.00 95.31 84 CYS A N 1
ATOM 634 C CA . CYS A 1 84 ? -2.760 3.958 -3.823 1.00 95.31 84 CYS A CA 1
ATOM 635 C C . CYS A 1 84 ? -1.692 4.916 -4.346 1.00 95.31 84 CYS A C 1
ATOM 637 O O . CYS A 1 84 ? -0.559 4.956 -3.858 1.00 95.31 84 CYS A O 1
ATOM 639 N N . ALA A 1 85 ? -2.091 5.713 -5.336 1.00 93.31 85 ALA A N 1
ATOM 640 C CA . ALA A 1 85 ? -1.338 6.851 -5.838 1.00 93.31 85 ALA A CA 1
ATOM 641 C C . ALA A 1 85 ? -0.885 7.813 -4.737 1.00 93.31 85 ALA A C 1
ATOM 643 O O . ALA A 1 85 ? -1.509 7.920 -3.671 1.00 93.31 85 ALA A O 1
ATOM 644 N N . GLU A 1 86 ? 0.126 8.621 -5.048 1.00 93.25 86 GLU A N 1
ATOM 645 C CA . GLU A 1 86 ? 0.432 9.820 -4.274 1.00 93.25 86 GLU A CA 1
ATOM 646 C C . GLU A 1 86 ? -0.832 10.679 -4.060 1.00 93.25 86 GLU A C 1
ATOM 648 O O . GLU A 1 86 ? -1.716 10.761 -4.913 1.00 93.25 86 GLU A O 1
ATOM 653 N N . GLY A 1 87 ? -0.974 11.268 -2.870 1.00 91.31 87 GLY A N 1
ATOM 654 C CA . GLY A 1 87 ? -2.132 12.101 -2.528 1.00 91.31 87 GLY A CA 1
ATOM 655 C C . GLY A 1 87 ? -3.414 11.337 -2.167 1.00 91.31 87 GLY A C 1
ATOM 656 O O . GLY A 1 87 ? -4.321 11.953 -1.604 1.00 91.31 87 GLY A O 1
ATOM 657 N N . SER A 1 88 ? -3.478 10.010 -2.367 1.00 93.62 88 SER A N 1
ATOM 658 C CA . SER A 1 88 ? -4.660 9.188 -2.028 1.00 93.62 88 SER A CA 1
ATOM 659 C C . SER A 1 88 ? -5.098 9.351 -0.575 1.00 93.62 88 SER A C 1
ATOM 661 O O . SER A 1 88 ? -6.286 9.502 -0.297 1.00 93.62 88 SER A O 1
ATOM 663 N N . LEU A 1 89 ? -4.138 9.390 0.358 1.00 93.94 89 LEU A N 1
ATOM 664 C CA . LEU A 1 89 ? -4.416 9.633 1.773 1.00 93.94 89 LEU A CA 1
ATOM 665 C C . LEU A 1 89 ? -5.147 10.964 1.969 1.00 93.94 89 LEU A C 1
ATOM 667 O O . LEU A 1 89 ? -6.206 10.997 2.580 1.00 93.94 89 LEU A O 1
ATOM 671 N N . ARG A 1 90 ? -4.633 12.057 1.398 1.00 92.50 90 ARG A N 1
ATOM 672 C CA . ARG A 1 90 ? -5.251 13.385 1.521 1.00 92.50 90 ARG A CA 1
ATOM 673 C C . ARG A 1 90 ? -6.668 13.406 0.949 1.00 92.50 90 ARG A C 1
ATOM 675 O O . ARG A 1 90 ? -7.539 14.059 1.516 1.00 92.50 90 ARG A O 1
ATOM 682 N N . GLN A 1 91 ? -6.897 12.702 -0.155 1.00 92.12 91 GLN A N 1
ATOM 683 C CA . GLN A 1 91 ? -8.219 12.597 -0.770 1.00 92.12 91 GLN A CA 1
ATOM 684 C C . GLN A 1 91 ? -9.184 11.797 0.105 1.00 92.12 91 GLN A C 1
ATOM 686 O O . GLN A 1 91 ? -10.329 12.205 0.268 1.00 92.12 91 GLN A O 1
ATOM 691 N N . MET A 1 92 ? -8.709 10.725 0.744 1.00 92.25 92 MET A N 1
ATOM 692 C CA . MET A 1 92 ? -9.513 9.951 1.686 1.00 92.25 92 MET A CA 1
ATOM 693 C C . MET A 1 92 ? -9.907 10.785 2.910 1.00 92.25 92 MET A C 1
ATOM 695 O O . MET A 1 92 ? -11.067 10.768 3.298 1.00 92.25 92 MET A O 1
ATOM 699 N N . ILE A 1 93 ? -8.988 11.591 3.450 1.00 90.62 93 ILE A N 1
ATOM 700 C CA . ILE A 1 93 ? -9.245 12.489 4.592 1.00 90.62 93 ILE A CA 1
ATOM 701 C C . ILE A 1 93 ? -10.307 13.544 4.272 1.00 90.62 93 ILE A C 1
ATOM 703 O O . ILE A 1 93 ? -11.130 13.873 5.117 1.00 90.62 93 ILE A O 1
ATOM 707 N N . LYS A 1 94 ? -10.282 14.091 3.053 1.00 89.31 94 LYS A N 1
ATOM 708 C CA . LYS A 1 94 ? -11.293 15.055 2.590 1.00 89.31 94 LYS A CA 1
ATOM 709 C C . LYS A 1 94 ? -12.653 14.411 2.325 1.00 89.31 94 LYS A C 1
ATOM 711 O O . LYS A 1 94 ? -13.643 15.123 2.196 1.00 89.31 94 LYS A O 1
ATOM 716 N N . SER A 1 95 ? -12.682 13.094 2.157 1.00 88.56 95 SER A N 1
ATOM 717 C CA . SER A 1 95 ? -13.900 12.345 1.891 1.00 88.56 95 SER A CA 1
ATOM 718 C C . SER A 1 95 ? -14.588 11.921 3.187 1.00 88.56 95 SER A C 1
ATOM 720 O O . SER A 1 95 ? -14.063 12.075 4.284 1.00 88.56 95 SER A O 1
ATOM 722 N N . PHE A 1 96 ? -15.759 11.311 3.053 1.00 85.25 96 PHE A N 1
ATOM 723 C CA . PHE A 1 96 ? -16.461 10.687 4.169 1.00 85.25 96 PHE A CA 1
ATOM 724 C C . PHE A 1 96 ? -15.886 9.309 4.549 1.00 85.25 96 PHE A C 1
ATOM 726 O O . PHE A 1 96 ? -16.392 8.693 5.484 1.00 85.25 96 PHE A O 1
ATOM 733 N N . MET A 1 97 ? -14.874 8.786 3.841 1.00 85.62 97 MET A N 1
ATOM 734 C CA . MET A 1 97 ? -14.283 7.474 4.127 1.00 85.62 97 MET A CA 1
ATOM 735 C C . MET A 1 97 ? -13.331 7.531 5.324 1.00 85.62 97 MET A C 1
ATOM 737 O O . MET A 1 97 ? -12.381 8.307 5.359 1.00 85.62 97 MET A O 1
ATOM 741 N N . CYS A 1 98 ? -13.525 6.622 6.279 1.00 86.38 98 CYS A N 1
ATOM 742 C CA . CYS A 1 98 ? -12.625 6.469 7.416 1.00 86.38 98 CYS A CA 1
ATOM 743 C C . CYS A 1 98 ? -11.345 5.740 7.006 1.00 86.38 98 CYS A C 1
ATOM 745 O O . CYS A 1 98 ? -11.376 4.542 6.710 1.00 86.38 98 CYS A O 1
ATOM 747 N N . VAL A 1 99 ? -10.206 6.431 7.081 1.00 89.69 99 VAL A N 1
ATOM 748 C CA . VAL A 1 99 ? -8.883 5.834 6.833 1.00 89.69 99 VAL A CA 1
ATOM 749 C C . VAL A 1 99 ? -8.669 4.556 7.660 1.00 89.69 99 VAL A C 1
ATOM 751 O O . VAL A 1 99 ? -8.356 3.529 7.053 1.00 89.69 99 VAL A O 1
ATOM 754 N N . PRO A 1 100 ? -8.925 4.527 8.989 1.00 89.88 100 PRO A N 1
ATOM 755 C CA . PRO A 1 100 ? -8.661 3.345 9.818 1.00 89.88 100 PRO A CA 1
ATOM 756 C C . PRO A 1 100 ? -9.507 2.112 9.475 1.00 89.88 100 PRO A C 1
ATOM 758 O O . PRO A 1 100 ? -9.180 1.011 9.910 1.00 89.88 100 PRO A O 1
ATOM 761 N N . HIS A 1 101 ? -10.591 2.260 8.706 1.00 90.06 101 HIS A N 1
ATOM 762 C CA . HIS A 1 101 ? -11.409 1.131 8.250 1.00 90.06 101 HIS A CA 1
ATOM 763 C C . HIS A 1 101 ? -10.787 0.392 7.059 1.00 90.06 101 HIS A C 1
ATOM 765 O O . HIS A 1 101 ? -11.266 -0.677 6.677 1.00 90.06 101 HIS A O 1
ATOM 771 N N . THR A 1 102 ? -9.691 0.905 6.500 1.00 93.06 102 THR A N 1
ATOM 772 C CA . THR A 1 102 ? -8.970 0.251 5.407 1.00 93.06 102 THR A CA 1
ATOM 773 C C . THR A 1 102 ? -8.315 -1.037 5.894 1.00 93.06 102 THR A C 1
ATOM 775 O O . THR A 1 102 ? -7.614 -1.053 6.909 1.00 93.06 102 THR A O 1
ATOM 778 N N . THR A 1 103 ? -8.603 -2.141 5.209 1.00 93.06 103 THR A N 1
ATOM 779 C CA . THR A 1 103 ? -8.150 -3.496 5.589 1.00 93.06 103 THR A CA 1
ATOM 780 C C . THR A 1 103 ? -7.329 -4.167 4.499 1.00 93.06 103 THR A C 1
ATOM 782 O O . THR A 1 103 ? -6.430 -4.948 4.810 1.00 93.06 103 THR A O 1
ATOM 785 N N . LYS A 1 104 ? -7.635 -3.867 3.232 1.00 95.25 104 LYS A N 1
ATOM 786 C CA . LYS A 1 104 ? -7.026 -4.508 2.069 1.00 95.25 104 LYS A CA 1
ATOM 787 C C . LYS A 1 104 ? -6.611 -3.480 1.030 1.00 95.25 104 LYS A C 1
ATOM 789 O O . LYS A 1 104 ? -7.327 -2.503 0.808 1.00 95.25 104 LYS A O 1
ATOM 794 N N . PHE A 1 105 ? -5.480 -3.742 0.392 1.00 96.19 105 PHE A N 1
ATOM 795 C CA . PHE A 1 105 ? -4.942 -2.975 -0.724 1.00 96.19 105 PHE A CA 1
ATOM 796 C C . PHE A 1 105 ? -4.724 -3.896 -1.919 1.00 96.19 105 PHE A C 1
ATOM 798 O O . PHE A 1 105 ? -4.220 -5.001 -1.752 1.00 96.19 105 PHE A O 1
ATOM 805 N N . PHE A 1 106 ? -5.059 -3.426 -3.111 1.00 95.56 106 PHE A N 1
ATOM 806 C CA . PHE A 1 106 ? -4.886 -4.129 -4.376 1.00 95.56 106 PHE A CA 1
ATOM 807 C C . PHE A 1 106 ? -4.152 -3.192 -5.334 1.00 95.56 106 PHE A C 1
ATOM 809 O O . PHE A 1 106 ? -4.704 -2.170 -5.726 1.00 95.56 106 PHE A O 1
ATOM 816 N N . VAL A 1 107 ? -2.901 -3.493 -5.672 1.00 93.50 107 VAL A N 1
ATOM 817 C CA . VAL A 1 107 ? -2.031 -2.623 -6.486 1.00 93.50 107 VAL A CA 1
ATOM 818 C C . VAL A 1 107 ? -1.913 -3.197 -7.880 1.00 93.50 107 VAL A C 1
ATOM 820 O O . VAL A 1 107 ? -1.233 -4.206 -8.017 1.00 93.50 107 VAL A O 1
ATOM 823 N N . THR A 1 108 ? -2.542 -2.583 -8.885 1.00 87.00 108 THR A N 1
ATOM 824 C CA . THR A 1 108 ? -2.701 -3.118 -10.259 1.00 87.00 108 THR A CA 1
ATOM 825 C C . THR A 1 108 ? -1.381 -3.385 -10.980 1.00 87.00 108 THR A C 1
ATOM 827 O O . THR A 1 108 ? -1.251 -4.378 -11.699 1.00 87.00 108 THR A O 1
ATOM 830 N N . HIS A 1 109 ? -0.390 -2.522 -10.783 1.00 87.62 109 HIS A N 1
ATOM 831 C CA . HIS A 1 109 ? 0.965 -2.676 -11.303 1.00 87.62 109 HIS A CA 1
ATOM 832 C C . HIS A 1 109 ? 1.945 -1.740 -10.573 1.00 87.62 109 HIS A C 1
ATOM 834 O O . HIS A 1 109 ? 1.532 -0.880 -9.798 1.00 87.62 109 HIS A O 1
ATOM 840 N N . LEU A 1 110 ? 3.256 -1.902 -10.796 1.00 89.31 110 LEU A N 1
ATOM 841 C CA . LEU A 1 110 ? 4.307 -1.143 -10.094 1.00 89.31 110 LEU A CA 1
ATOM 842 C C . LEU A 1 110 ? 4.725 0.148 -10.811 1.00 89.31 110 LEU A C 1
ATOM 844 O O . LEU A 1 110 ? 5.915 0.441 -10.919 1.00 89.31 110 LEU A O 1
ATOM 848 N N . HIS A 1 111 ? 3.763 0.933 -11.290 1.00 91.19 111 HIS A N 1
ATOM 849 C CA . HIS A 1 111 ? 4.041 2.312 -11.691 1.00 91.19 111 HIS A CA 1
ATOM 850 C C . HIS A 1 111 ? 3.823 3.276 -10.524 1.00 91.19 111 HIS A C 1
ATOM 852 O O . HIS A 1 111 ? 3.024 3.033 -9.615 1.00 91.19 111 HIS A O 1
ATOM 858 N N . GLY A 1 112 ? 4.580 4.374 -10.528 1.00 87.25 112 GLY A N 1
ATOM 859 C CA . GLY A 1 112 ? 4.614 5.314 -9.410 1.00 87.25 112 GLY A CA 1
ATOM 860 C C . GLY A 1 112 ? 3.262 5.954 -9.107 1.00 87.25 112 GLY A C 1
ATOM 861 O O . GLY A 1 112 ? 2.881 6.093 -7.943 1.00 87.25 112 GLY A O 1
ATOM 862 N N . ASP A 1 113 ? 2.491 6.238 -10.148 1.00 86.62 113 ASP A N 1
ATOM 863 C CA . ASP A 1 113 ? 1.139 6.777 -10.067 1.00 86.62 113 ASP A CA 1
ATOM 864 C C . ASP A 1 113 ? 0.110 5.791 -9.496 1.00 86.62 113 ASP A C 1
ATOM 866 O O . ASP A 1 113 ? -0.990 6.222 -9.180 1.00 86.62 113 ASP A O 1
ATOM 870 N N . HIS A 1 114 ? 0.471 4.526 -9.253 1.00 92.50 114 HIS A N 1
ATOM 871 C CA . HIS A 1 114 ? -0.385 3.527 -8.599 1.00 92.50 114 HIS A CA 1
ATOM 872 C C . HIS A 1 114 ? 0.085 3.142 -7.187 1.00 92.50 114 HIS A C 1
ATOM 874 O O . HIS A 1 114 ? -0.713 2.637 -6.397 1.00 92.50 114 HIS A O 1
ATOM 880 N N . VAL A 1 115 ? 1.362 3.358 -6.840 1.00 94.56 115 VAL A N 1
ATOM 881 C CA . VAL A 1 115 ? 1.960 2.767 -5.623 1.00 94.56 115 VAL A CA 1
ATOM 882 C C . VAL A 1 115 ? 2.619 3.772 -4.673 1.00 94.56 115 VAL A C 1
ATOM 884 O O . VAL A 1 115 ? 2.776 3.473 -3.488 1.00 94.56 115 VAL A O 1
ATOM 887 N N . TYR A 1 116 ? 2.974 4.979 -5.127 1.00 94.56 116 TYR A N 1
ATOM 888 C CA . TYR A 1 116 ? 3.784 5.905 -4.319 1.00 94.56 116 TYR A CA 1
ATOM 889 C C . TYR A 1 116 ? 3.102 6.435 -3.052 1.00 94.56 116 TYR A C 1
ATOM 891 O O . TYR A 1 116 ? 3.786 6.815 -2.102 1.00 94.56 116 TYR A O 1
ATOM 899 N N . GLY A 1 117 ? 1.771 6.417 -2.978 1.00 94.81 117 GLY A N 1
ATOM 900 C CA . GLY A 1 117 ? 1.047 6.782 -1.759 1.00 94.81 117 GLY A CA 1
ATOM 901 C C . GLY A 1 117 ? 0.956 5.658 -0.727 1.00 94.81 117 GLY A C 1
ATOM 902 O O . GLY A 1 117 ? 0.635 5.927 0.434 1.00 94.81 117 GLY A O 1
ATOM 903 N N . LEU A 1 118 ? 1.229 4.411 -1.119 1.00 95.81 118 LEU A N 1
ATOM 904 C CA . LEU A 1 118 ? 0.999 3.237 -0.280 1.00 95.81 118 LEU A CA 1
ATOM 905 C C . LEU A 1 118 ? 1.849 3.225 1.004 1.00 95.81 118 LEU A C 1
ATOM 907 O O . LEU A 1 118 ? 1.268 3.011 2.071 1.00 95.81 118 LEU A O 1
ATOM 911 N N . PRO A 1 119 ? 3.170 3.512 0.981 1.00 95.69 119 PRO A N 1
ATOM 912 C CA . PRO A 1 119 ? 3.963 3.544 2.211 1.00 95.69 119 PRO A CA 1
ATOM 913 C C . PRO A 1 119 ? 3.436 4.577 3.215 1.00 95.69 119 PRO A C 1
ATOM 915 O O . PRO A 1 119 ? 3.283 4.269 4.395 1.00 95.69 119 PRO A O 1
ATOM 918 N N . GLY A 1 120 ? 3.083 5.779 2.744 1.00 94.19 120 GLY A N 1
ATOM 919 C CA . GLY A 1 120 ? 2.532 6.840 3.592 1.00 94.19 120 GLY A CA 1
ATOM 920 C C . GLY A 1 120 ? 1.184 6.462 4.209 1.00 94.19 120 GLY A C 1
ATOM 921 O O . GLY A 1 120 ? 0.965 6.687 5.399 1.00 94.19 120 GLY A O 1
ATOM 922 N N . MET A 1 121 ? 0.311 5.818 3.429 1.00 94.88 121 MET A N 1
ATOM 923 C CA . MET A 1 121 ? -0.968 5.301 3.921 1.00 94.88 121 MET A CA 1
ATOM 924 C C . MET A 1 121 ? -0.773 4.272 5.046 1.00 94.88 121 MET A C 1
ATOM 926 O O . MET A 1 121 ? -1.445 4.355 6.075 1.00 94.88 121 MET A O 1
ATOM 930 N N . LEU A 1 122 ? 0.169 3.334 4.892 1.00 94.62 122 LEU A N 1
ATOM 931 C CA . LEU A 1 122 ? 0.475 2.327 5.917 1.00 94.62 122 LEU A CA 1
ATOM 932 C C . LEU A 1 122 ? 1.006 2.962 7.210 1.00 94.62 122 LEU A C 1
ATOM 934 O O . LEU A 1 122 ? 0.583 2.572 8.298 1.00 94.62 122 LEU A O 1
ATOM 938 N N . CYS A 1 123 ? 1.869 3.976 7.112 1.00 92.69 123 CYS A N 1
ATOM 939 C CA . CYS A 1 123 ? 2.348 4.724 8.278 1.00 92.69 123 CYS A CA 1
ATOM 940 C C . CYS A 1 123 ? 1.197 5.397 9.039 1.00 92.69 123 CYS A C 1
ATOM 942 O O . CYS A 1 123 ? 1.140 5.346 10.270 1.00 92.69 123 CYS A O 1
ATOM 944 N N . THR A 1 124 ? 0.258 6.010 8.317 1.00 91.94 124 THR A N 1
ATOM 945 C CA . THR A 1 124 ? -0.925 6.617 8.934 1.00 91.94 124 THR A CA 1
ATOM 946 C C . THR A 1 124 ? -1.814 5.561 9.581 1.00 91.94 124 THR A C 1
ATOM 948 O O . THR A 1 124 ? -2.216 5.732 10.729 1.00 91.94 124 THR A O 1
ATOM 951 N N . LEU A 1 125 ? -2.074 4.437 8.916 1.00 92.25 125 LEU A N 1
ATOM 952 C CA . LEU A 1 125 ? -2.841 3.336 9.506 1.00 92.25 125 LEU A CA 1
ATOM 953 C C . LEU A 1 125 ? -2.205 2.801 10.797 1.00 92.25 125 LEU A C 1
ATOM 955 O O . LEU A 1 125 ? -2.921 2.521 11.759 1.00 92.25 125 LEU A O 1
ATOM 959 N N . ASP A 1 126 ? -0.877 2.710 10.854 1.00 91.12 126 ASP A N 1
ATOM 960 C CA . ASP A 1 126 ? -0.143 2.265 12.042 1.00 91.12 126 ASP A CA 1
ATOM 961 C C . ASP A 1 126 ? -0.315 3.215 13.225 1.00 91.12 126 ASP A C 1
ATOM 963 O O . ASP A 1 126 ? -0.561 2.773 14.349 1.00 91.12 126 ASP A O 1
ATOM 967 N N . ASN A 1 127 ? -0.299 4.523 12.973 1.00 88.19 127 ASN A N 1
ATOM 968 C CA . ASN A 1 127 ? -0.586 5.523 14.003 1.00 88.19 127 ASN A CA 1
ATOM 969 C C . ASN A 1 127 ? -2.003 5.389 14.576 1.00 88.19 127 ASN A C 1
ATOM 971 O O . ASN A 1 127 ? -2.205 5.610 15.768 1.00 88.19 127 ASN A O 1
ATOM 975 N N . HIS A 1 128 ? -2.974 4.995 13.750 1.00 86.06 128 HIS A N 1
ATOM 976 C CA . HIS A 1 128 ? -4.372 4.856 14.166 1.00 86.06 128 HIS A CA 1
ATOM 977 C C . HIS A 1 128 ? -4.721 3.483 14.748 1.00 86.06 128 HIS A C 1
ATOM 979 O O . HIS A 1 128 ? -5.798 3.323 15.318 1.00 86.06 128 HIS A O 1
ATOM 985 N N . SER A 1 129 ? -3.824 2.501 14.650 1.00 84.62 129 SER A N 1
ATOM 986 C CA . SER A 1 129 ? -4.097 1.119 15.068 1.00 84.62 129 SER A CA 1
ATOM 987 C C . SER A 1 129 ? -3.617 0.787 16.485 1.00 84.62 129 SER A C 1
ATOM 989 O O . SER A 1 129 ? -3.708 -0.364 16.895 1.00 84.62 129 SER A O 1
ATOM 991 N N . ALA A 1 130 ? -3.134 1.768 17.256 1.00 78.25 130 ALA A N 1
ATOM 992 C CA . ALA A 1 130 ? -2.604 1.550 18.610 1.00 78.25 130 ALA A CA 1
ATOM 993 C C . ALA A 1 130 ? -3.618 0.920 19.587 1.00 78.25 130 ALA A C 1
ATOM 995 O O . ALA A 1 130 ? -3.243 0.197 20.508 1.00 78.25 130 ALA A O 1
ATOM 996 N N . GLU A 1 131 ? -4.908 1.190 19.385 1.00 79.75 131 GLU A N 1
ATOM 997 C CA . GLU A 1 131 ? -6.011 0.679 20.213 1.00 79.75 131 GLU A CA 1
ATOM 998 C C . GLU A 1 131 ? -6.754 -0.488 19.549 1.00 79.75 131 GLU A C 1
ATOM 1000 O O . GLU A 1 131 ? -7.798 -0.921 20.041 1.00 79.75 131 GLU A O 1
ATOM 1005 N N . TYR A 1 132 ? -6.229 -1.020 18.440 1.00 84.06 132 TYR A N 1
ATOM 1006 C CA . TYR A 1 132 ? -6.852 -2.150 17.768 1.00 84.06 132 TYR A CA 1
ATOM 1007 C C . TYR A 1 132 ? -6.915 -3.366 18.700 1.00 84.06 132 TYR A C 1
ATOM 1009 O O . TYR A 1 132 ? -5.931 -3.777 19.318 1.00 84.06 132 TYR A O 1
ATOM 1017 N N . THR A 1 133 ? -8.110 -3.938 18.778 1.00 83.75 133 THR A N 1
ATOM 1018 C CA . THR A 1 133 ? -8.407 -5.150 19.533 1.00 83.75 133 THR A CA 1
ATOM 1019 C C . THR A 1 133 ? -8.971 -6.160 18.553 1.00 83.75 133 THR A C 1
ATOM 1021 O O . THR A 1 133 ? -9.859 -5.820 17.767 1.00 83.75 133 THR A O 1
ATOM 1024 N N . ASP A 1 134 ? -8.447 -7.383 18.574 1.00 83.62 134 ASP A N 1
ATOM 1025 C CA . ASP A 1 134 ? -8.951 -8.440 17.704 1.00 83.62 134 ASP A CA 1
ATOM 1026 C C . ASP A 1 134 ? -10.426 -8.732 18.045 1.00 83.62 134 ASP A C 1
ATOM 1028 O O . ASP A 1 134 ? -10.735 -9.016 19.207 1.00 83.62 134 ASP A O 1
ATOM 1032 N N . PRO A 1 135 ? -11.351 -8.685 17.071 1.00 82.69 135 PRO A N 1
ATOM 1033 C CA . PRO A 1 135 ? -12.753 -9.016 17.307 1.00 82.69 135 PRO A CA 1
ATOM 1034 C C . PRO A 1 135 ? -12.977 -10.436 17.845 1.00 82.69 135 PRO A C 1
ATOM 1036 O O . PRO A 1 135 ? -13.955 -10.663 18.558 1.00 82.69 135 PRO A O 1
ATOM 1039 N N . HIS A 1 136 ? -12.098 -11.386 17.508 1.00 83.00 136 HIS A N 1
ATOM 1040 C CA . HIS A 1 136 ? -12.239 -12.794 17.873 1.00 83.00 136 HIS A CA 1
ATOM 1041 C C . HIS A 1 136 ? -11.633 -13.091 19.244 1.00 83.00 136 HIS A C 1
ATOM 1043 O O . HIS A 1 136 ? -12.303 -13.661 20.103 1.00 83.00 136 HIS A O 1
ATOM 1049 N N . THR A 1 137 ? -10.380 -12.691 19.473 1.00 85.44 137 THR A N 1
ATOM 1050 C CA . THR A 1 137 ? -9.677 -12.994 20.732 1.00 85.44 137 THR A CA 1
ATOM 1051 C C . THR A 1 137 ? -9.900 -11.939 21.813 1.00 85.44 137 THR A C 1
ATOM 1053 O O . THR A 1 137 ? -9.568 -12.186 22.969 1.00 85.44 137 THR A O 1
ATOM 1056 N N . LYS A 1 138 ? -10.448 -10.763 21.464 1.00 85.81 138 LYS A N 1
ATOM 1057 C CA . LYS A 1 138 ? -10.623 -9.594 22.350 1.00 85.81 138 LYS A CA 1
ATOM 1058 C C . LYS A 1 138 ? -9.327 -9.123 23.021 1.00 85.81 138 LYS A C 1
ATOM 1060 O O . LYS A 1 138 ? -9.362 -8.409 24.021 1.00 85.81 138 LYS A O 1
ATOM 1065 N N . THR A 1 139 ? -8.176 -9.496 22.467 1.00 85.81 139 THR A N 1
ATOM 1066 C CA . THR A 1 139 ? -6.858 -9.089 22.954 1.00 85.81 139 THR A CA 1
ATOM 1067 C C . THR A 1 139 ? -6.279 -7.988 22.076 1.00 85.81 139 THR A C 1
ATOM 1069 O O . THR A 1 139 ? -6.580 -7.883 20.884 1.00 85.81 139 THR A O 1
ATOM 1072 N N . LYS A 1 140 ? -5.430 -7.144 22.671 1.00 85.19 140 LYS A N 1
ATOM 1073 C CA . LYS A 1 140 ? -4.639 -6.183 21.902 1.00 85.19 140 LYS A CA 1
ATOM 1074 C C . LYS A 1 140 ? -3.625 -6.943 21.059 1.00 85.19 140 LYS A C 1
ATOM 1076 O O . LYS A 1 140 ? -2.812 -7.699 21.589 1.00 85.19 140 LYS A O 1
ATOM 1081 N N . CYS A 1 141 ? -3.654 -6.715 19.757 1.00 85.00 141 CYS A N 1
ATOM 1082 C CA . CYS A 1 141 ? -2.681 -7.266 18.828 1.00 85.00 141 CYS A CA 1
ATOM 1083 C C . CYS A 1 141 ? -2.443 -6.277 17.681 1.00 85.00 141 CYS A C 1
ATOM 1085 O O . CYS A 1 141 ? -3.268 -5.392 17.457 1.00 85.00 141 CYS A O 1
ATOM 1087 N N . PRO A 1 142 ? -1.352 -6.417 16.914 1.00 87.19 142 PRO A N 1
ATOM 1088 C CA . PRO A 1 142 ? -1.189 -5.640 15.696 1.00 87.19 142 PRO A CA 1
ATOM 1089 C C . PRO A 1 142 ? -2.328 -5.927 14.709 1.00 87.19 142 PRO A C 1
ATOM 1091 O O . PRO A 1 142 ? -2.665 -7.089 14.454 1.00 87.19 142 PRO A O 1
ATOM 1094 N N . ARG A 1 143 ? -2.913 -4.874 14.138 1.00 89.50 143 ARG A N 1
ATOM 1095 C CA . ARG A 1 143 ? -3.998 -4.970 13.161 1.00 89.50 143 ARG A CA 1
ATOM 1096 C C . ARG A 1 143 ? -3.489 -5.617 11.867 1.00 89.50 143 ARG A C 1
ATOM 1098 O O . ARG A 1 143 ? -2.511 -5.123 11.300 1.00 89.50 143 ARG A O 1
ATOM 1105 N N . PRO A 1 144 ? -4.132 -6.683 11.362 1.00 91.38 144 PRO A N 1
ATOM 1106 C CA . PRO A 1 144 ? -3.754 -7.278 10.087 1.00 91.38 144 PRO A CA 1
ATOM 1107 C C . PRO A 1 144 ? -4.157 -6.371 8.915 1.00 91.38 144 PRO A C 1
ATOM 1109 O O . PRO A 1 144 ? -5.286 -5.883 8.868 1.00 91.38 144 PRO A O 1
ATOM 1112 N N . ILE A 1 145 ? -3.239 -6.173 7.969 1.00 93.75 145 ILE A N 1
ATOM 1113 C CA . ILE A 1 145 ? -3.474 -5.493 6.689 1.00 93.75 145 ILE A CA 1
ATOM 1114 C C . ILE A 1 145 ? -2.939 -6.383 5.574 1.00 93.75 145 ILE A C 1
ATOM 1116 O O . ILE A 1 145 ? -1.773 -6.780 5.615 1.00 93.75 145 ILE A O 1
ATOM 1120 N N . ASP A 1 146 ? -3.768 -6.659 4.572 1.00 94.19 146 ASP A N 1
ATOM 1121 C CA . ASP A 1 146 ? -3.359 -7.428 3.397 1.00 94.19 146 ASP A CA 1
ATOM 1122 C C . ASP A 1 146 ? -3.107 -6.501 2.210 1.00 94.19 146 ASP A C 1
ATOM 1124 O O . ASP A 1 146 ? -3.922 -5.628 1.901 1.00 94.19 146 ASP A O 1
ATOM 1128 N N . VAL A 1 147 ? -1.988 -6.705 1.525 1.00 95.31 147 VAL A N 1
ATOM 1129 C CA . VAL A 1 147 ? -1.624 -5.970 0.317 1.00 95.31 147 VAL A CA 1
ATOM 1130 C C . VAL A 1 147 ? -1.397 -6.975 -0.799 1.00 95.31 147 VAL A C 1
ATOM 1132 O O . VAL A 1 147 ? -0.479 -7.780 -0.728 1.00 95.31 147 VAL A O 1
ATOM 1135 N N . TYR A 1 148 ? -2.216 -6.916 -1.834 1.00 93.75 148 TYR A N 1
ATOM 1136 C CA . TYR A 1 148 ? -2.141 -7.773 -3.005 1.00 93.75 148 TYR A CA 1
ATOM 1137 C C . TYR A 1 148 ? -1.586 -6.979 -4.183 1.00 93.75 148 TYR A C 1
ATOM 1139 O O . TYR A 1 148 ? -1.937 -5.812 -4.370 1.00 93.75 148 TYR A O 1
ATOM 1147 N N . GLY A 1 149 ? -0.753 -7.603 -5.004 1.00 91.00 149 GLY A N 1
ATOM 1148 C CA . GLY A 1 149 ? -0.301 -6.986 -6.247 1.00 91.00 149 GLY A CA 1
ATOM 1149 C C . GLY A 1 149 ? 0.788 -7.791 -6.942 1.00 91.00 149 GLY A C 1
ATOM 1150 O O . GLY A 1 149 ? 1.013 -8.947 -6.590 1.00 91.00 149 GLY A O 1
ATOM 1151 N N . PRO A 1 150 ? 1.456 -7.222 -7.953 1.00 88.19 150 PRO A N 1
ATOM 1152 C CA . PRO A 1 150 ? 2.418 -7.943 -8.776 1.00 88.19 150 PRO A CA 1
ATOM 1153 C C . PRO A 1 150 ? 3.728 -8.239 -8.033 1.00 88.19 150 PRO A C 1
ATOM 1155 O O . PRO A 1 150 ? 4.022 -7.700 -6.962 1.00 88.19 150 PRO A O 1
ATOM 1158 N N . LEU A 1 151 ? 4.560 -9.054 -8.680 1.00 84.88 151 LEU A N 1
ATOM 1159 C CA . LEU A 1 151 ? 5.942 -9.290 -8.280 1.00 84.88 151 LEU A CA 1
ATOM 1160 C C . LEU A 1 151 ? 6.712 -7.973 -8.094 1.00 84.88 151 LEU A C 1
ATOM 1162 O O . LEU A 1 151 ? 6.691 -7.118 -8.976 1.00 84.88 151 LEU A O 1
ATOM 1166 N N . GLY A 1 152 ? 7.418 -7.838 -6.969 1.00 86.62 152 GLY A N 1
ATOM 1167 C CA . GLY A 1 152 ? 8.235 -6.669 -6.630 1.00 86.62 152 GLY A CA 1
ATOM 1168 C C . GLY A 1 152 ? 7.573 -5.738 -5.613 1.00 86.62 152 GLY A C 1
ATOM 1169 O O . GLY A 1 152 ? 8.266 -4.931 -4.987 1.00 86.62 152 GLY A O 1
ATOM 1170 N N . LEU A 1 153 ? 6.265 -5.884 -5.373 1.00 89.94 153 LEU A N 1
ATOM 1171 C CA . LEU A 1 153 ? 5.532 -5.073 -4.401 1.00 89.94 153 LEU A CA 1
ATOM 1172 C C . LEU A 1 153 ? 6.088 -5.232 -2.983 1.00 89.94 153 LEU A C 1
ATOM 1174 O O . LEU A 1 153 ? 6.224 -4.247 -2.252 1.00 89.94 153 LEU A O 1
ATOM 1178 N N . PHE A 1 154 ? 6.456 -6.459 -2.601 1.00 90.19 154 PHE A N 1
ATOM 1179 C CA . PHE A 1 154 ? 7.054 -6.703 -1.290 1.00 90.19 154 PHE A CA 1
ATOM 1180 C C . PHE A 1 154 ? 8.385 -5.970 -1.150 1.00 90.19 154 PHE A C 1
ATOM 1182 O O . PHE A 1 154 ? 8.616 -5.301 -0.146 1.00 90.19 154 PHE A O 1
ATOM 1189 N N . SER A 1 155 ? 9.240 -6.055 -2.170 1.00 88.94 155 SER A N 1
ATOM 1190 C CA . SER A 1 155 ? 10.538 -5.385 -2.164 1.00 88.94 155 SER A CA 1
ATOM 1191 C C . SER A 1 155 ? 10.394 -3.868 -2.071 1.00 88.94 155 SER A C 1
ATOM 1193 O O . SER A 1 155 ? 11.073 -3.241 -1.253 1.00 88.94 155 SER A O 1
ATOM 1195 N N . TYR A 1 156 ? 9.469 -3.291 -2.843 1.00 91.69 156 TYR A N 1
ATOM 1196 C CA . TYR A 1 156 ? 9.162 -1.866 -2.801 1.00 91.69 156 TYR A CA 1
ATOM 1197 C C . TYR A 1 156 ? 8.773 -1.416 -1.385 1.00 91.69 156 TYR A C 1
ATOM 1199 O O . TYR A 1 156 ? 9.409 -0.519 -0.824 1.00 91.69 156 TYR A O 1
ATOM 1207 N N . LEU A 1 157 ? 7.791 -2.083 -0.767 1.00 92.38 157 LEU A N 1
ATOM 1208 C CA . LEU A 1 157 ? 7.330 -1.743 0.582 1.00 92.38 157 LEU A CA 1
ATOM 1209 C C . LEU A 1 157 ? 8.407 -1.979 1.644 1.00 92.38 157 LEU A C 1
ATOM 1211 O O . LEU A 1 157 ? 8.637 -1.115 2.492 1.00 92.38 157 LEU A O 1
ATOM 1215 N N . ASN A 1 158 ? 9.099 -3.117 1.580 1.00 89.81 158 ASN A N 1
ATOM 1216 C CA . ASN A 1 158 ? 10.175 -3.460 2.505 1.00 89.81 158 ASN A CA 1
ATOM 1217 C C . ASN A 1 158 ? 11.300 -2.419 2.457 1.00 89.81 158 ASN A C 1
ATOM 1219 O O . ASN A 1 158 ? 11.786 -1.981 3.499 1.00 89.81 158 ASN A O 1
ATOM 1223 N N . THR A 1 159 ? 11.667 -1.972 1.255 1.00 89.81 159 THR A N 1
ATOM 1224 C CA . THR A 1 159 ? 12.699 -0.952 1.044 1.00 89.81 159 THR A CA 1
ATOM 1225 C C . THR A 1 159 ? 12.232 0.408 1.547 1.00 89.81 159 THR A C 1
ATOM 1227 O O . THR A 1 159 ? 12.948 1.035 2.325 1.00 89.81 159 THR A O 1
ATOM 1230 N N . ALA A 1 160 ? 11.028 0.856 1.179 1.00 91.56 160 ALA A N 1
ATOM 1231 C CA . ALA A 1 160 ? 10.480 2.148 1.600 1.00 91.56 160 ALA A CA 1
ATOM 1232 C C . ALA A 1 160 ? 10.361 2.276 3.132 1.00 91.56 160 ALA A C 1
ATOM 1234 O O . ALA A 1 160 ? 10.717 3.304 3.713 1.00 91.56 160 ALA A O 1
ATOM 1235 N N . ILE A 1 161 ? 9.915 1.217 3.812 1.00 90.50 161 ILE A N 1
ATOM 1236 C CA . ILE A 1 161 ? 9.785 1.196 5.277 1.00 90.50 161 ILE A CA 1
ATOM 1237 C C . ILE A 1 161 ? 11.165 1.128 5.946 1.00 90.50 161 ILE A C 1
ATOM 1239 O O . ILE A 1 161 ? 11.438 1.892 6.873 1.00 90.50 161 ILE A O 1
ATOM 1243 N N . SER A 1 162 ? 12.061 0.270 5.444 1.00 85.56 162 SER A N 1
ATOM 1244 C CA . SER A 1 162 ? 13.401 0.094 6.022 1.00 85.56 162 SER A CA 1
ATOM 1245 C C . SER A 1 162 ? 14.265 1.346 5.862 1.00 85.56 162 SER A C 1
ATOM 1247 O O . SER A 1 162 ? 14.916 1.779 6.810 1.00 85.56 162 SER A O 1
ATOM 1249 N N . THR A 1 163 ? 14.248 1.967 4.680 1.00 88.62 163 THR A N 1
ATOM 1250 C CA . THR A 1 163 ? 15.040 3.175 4.387 1.00 88.62 163 THR A CA 1
ATOM 1251 C C . THR A 1 163 ? 14.539 4.403 5.138 1.00 88.62 163 THR A C 1
ATOM 1253 O O . THR A 1 163 ? 15.349 5.204 5.601 1.00 88.62 163 THR A O 1
ATOM 1256 N N . SER A 1 164 ? 13.225 4.526 5.342 1.00 87.56 164 SER A N 1
ATOM 1257 C CA . SER A 1 164 ? 12.641 5.610 6.142 1.00 87.56 164 SER A CA 1
ATOM 1258 C C . SER A 1 164 ? 12.779 5.396 7.655 1.00 87.56 164 SER A C 1
ATOM 1260 O O . SER A 1 164 ? 12.372 6.256 8.432 1.00 87.56 164 SER A O 1
ATOM 1262 N N . SER A 1 165 ? 13.370 4.273 8.092 1.00 85.12 165 SER A N 1
ATOM 1263 C CA . SER A 1 165 ? 13.460 3.879 9.507 1.00 85.12 165 SER A CA 1
ATOM 1264 C C . SER A 1 165 ? 12.094 3.820 10.207 1.00 85.12 165 SER A C 1
ATOM 1266 O O . SER A 1 165 ? 11.993 4.004 11.424 1.00 85.12 165 SER A O 1
ATOM 1268 N N . THR A 1 166 ? 11.033 3.548 9.443 1.00 83.56 166 THR A N 1
ATOM 1269 C CA . THR A 1 166 ? 9.671 3.464 9.968 1.00 83.56 166 THR A CA 1
ATOM 1270 C C . THR A 1 166 ? 9.469 2.139 10.692 1.00 83.56 166 THR A C 1
ATOM 1272 O O . THR A 1 166 ? 9.721 1.066 10.151 1.00 83.56 166 THR A O 1
ATOM 1275 N N . ARG A 1 167 ? 8.947 2.197 11.919 1.00 82.06 167 ARG A N 1
ATOM 1276 C CA . ARG A 1 167 ? 8.583 1.007 12.701 1.00 82.06 167 ARG A CA 1
ATOM 1277 C C . ARG A 1 167 ? 7.071 0.841 12.714 1.00 82.06 167 ARG A C 1
ATOM 1279 O O . ARG A 1 167 ? 6.401 1.644 13.346 1.00 82.06 167 ARG A O 1
ATOM 1286 N N . LEU A 1 168 ? 6.548 -0.186 12.055 1.00 85.75 168 LEU A N 1
ATOM 1287 C CA . LEU A 1 168 ? 5.123 -0.525 12.104 1.00 85.75 168 LEU A CA 1
ATOM 1288 C C . LEU A 1 168 ? 4.854 -1.412 13.325 1.00 85.75 168 LEU A C 1
ATOM 1290 O O . LEU A 1 168 ? 5.004 -2.627 13.245 1.00 85.75 168 LEU A O 1
ATOM 1294 N N . THR A 1 169 ? 4.557 -0.812 14.479 1.00 85.06 169 THR A N 1
ATOM 1295 C CA . THR A 1 169 ? 4.376 -1.554 15.745 1.00 85.06 169 THR A CA 1
ATOM 1296 C C . THR A 1 169 ? 2.950 -2.048 15.946 1.00 85.06 169 THR A C 1
ATOM 1298 O O . THR A 1 169 ? 2.728 -3.024 16.660 1.00 85.06 169 THR A O 1
ATOM 1301 N N . ASN A 1 170 ? 1.985 -1.369 15.332 1.00 88.00 170 ASN A N 1
ATOM 1302 C CA . ASN A 1 170 ? 0.558 -1.590 15.531 1.00 88.00 170 ASN A CA 1
ATOM 1303 C C . ASN A 1 170 ? -0.093 -2.261 14.318 1.00 88.00 170 ASN A C 1
ATOM 1305 O O . ASN A 1 170 ? -1.257 -2.649 14.398 1.00 88.00 170 ASN A O 1
ATOM 1309 N N . LEU A 1 171 ? 0.629 -2.408 13.204 1.00 89.31 171 LEU A N 1
ATOM 1310 C CA . LEU A 1 171 ? 0.194 -3.163 12.032 1.00 89.31 171 LEU A CA 1
ATOM 1311 C C . LEU A 1 171 ? 0.987 -4.450 11.849 1.00 89.31 171 LEU A C 1
ATOM 1313 O O . LEU A 1 171 ? 2.195 -4.515 12.070 1.00 89.31 171 LEU A O 1
ATOM 1317 N N . ARG A 1 172 ? 0.297 -5.453 11.317 1.00 89.94 172 ARG A N 1
ATOM 1318 C CA . ARG A 1 172 ? 0.896 -6.629 10.696 1.00 89.94 172 ARG A CA 1
ATOM 1319 C C . ARG A 1 172 ? 0.547 -6.605 9.215 1.00 89.94 172 ARG A C 1
ATOM 1321 O O . ARG A 1 172 ? -0.581 -6.934 8.852 1.00 89.94 172 ARG A O 1
ATOM 1328 N N . VAL A 1 173 ? 1.503 -6.205 8.380 1.00 92.25 173 VAL A N 1
ATOM 1329 C CA . VAL A 1 173 ? 1.304 -6.105 6.929 1.00 92.25 173 VAL A CA 1
ATOM 1330 C C . VAL A 1 173 ? 1.705 -7.424 6.273 1.00 92.25 173 VAL A C 1
ATOM 1332 O O . VAL A 1 173 ? 2.842 -7.870 6.435 1.00 92.25 173 VAL A O 1
ATOM 1335 N N . THR A 1 174 ? 0.789 -8.034 5.528 1.00 92.88 174 THR A N 1
ATOM 1336 C CA . THR A 1 174 ? 1.051 -9.220 4.705 1.00 92.88 174 THR A CA 1
ATOM 1337 C C . THR A 1 174 ? 0.967 -8.823 3.240 1.00 92.88 174 THR A C 1
ATOM 1339 O O . THR A 1 174 ? -0.078 -8.365 2.783 1.00 92.88 174 THR A O 1
ATOM 1342 N N . VAL A 1 175 ? 2.070 -8.976 2.511 1.00 92.25 175 VAL A N 1
ATOM 1343 C CA . VAL A 1 175 ? 2.125 -8.728 1.070 1.00 92.25 175 VAL A CA 1
ATOM 1344 C C . VAL A 1 175 ? 1.975 -10.051 0.336 1.00 92.25 175 VAL A C 1
ATOM 1346 O O . VAL A 1 175 ? 2.802 -10.946 0.507 1.00 92.25 175 VAL A O 1
ATOM 1349 N N . HIS A 1 176 ? 0.934 -10.142 -0.480 1.00 90.50 176 HIS A N 1
ATOM 1350 C CA . HIS A 1 176 ? 0.596 -11.274 -1.327 1.00 90.50 176 HIS A CA 1
ATOM 1351 C C . HIS A 1 176 ? 0.983 -10.930 -2.766 1.00 90.50 176 HIS A C 1
ATOM 1353 O O . HIS A 1 176 ? 0.303 -10.152 -3.443 1.00 90.50 176 HIS A O 1
ATOM 1359 N N . GLU A 1 177 ? 2.118 -11.461 -3.218 1.00 86.44 177 GLU A N 1
ATOM 1360 C CA . GLU A 1 177 ? 2.554 -11.273 -4.601 1.00 86.44 177 GLU A CA 1
ATOM 1361 C C . GLU A 1 177 ? 1.835 -12.268 -5.513 1.00 86.44 177 GLU A C 1
ATOM 1363 O O . GLU A 1 177 ? 1.965 -13.485 -5.373 1.00 86.44 177 GLU A O 1
ATOM 1368 N N . LEU A 1 178 ? 1.091 -11.726 -6.469 1.00 84.44 178 LEU A N 1
ATOM 1369 C CA . LEU A 1 178 ? 0.294 -12.452 -7.442 1.00 84.44 178 LEU A CA 1
ATOM 1370 C C . LEU A 1 178 ? 1.201 -12.787 -8.624 1.00 84.44 178 LEU A C 1
ATOM 1372 O O . LEU A 1 178 ? 1.461 -11.943 -9.489 1.00 84.44 178 LEU A O 1
ATOM 1376 N N . VAL A 1 179 ? 1.701 -14.023 -8.671 1.00 76.81 179 VAL A N 1
ATOM 1377 C CA . VAL A 1 179 ? 2.644 -14.478 -9.703 1.00 76.81 179 VAL A CA 1
ATOM 1378 C C . VAL A 1 179 ? 2.271 -15.880 -10.185 1.00 76.81 179 VAL A C 1
ATOM 1380 O O . VAL A 1 179 ? 1.901 -16.725 -9.389 1.00 76.81 179 VAL A O 1
ATOM 1383 N N . CYS A 1 180 ? 2.390 -16.160 -11.487 1.00 72.06 180 CYS A N 1
ATOM 1384 C CA . CYS A 1 180 ? 2.313 -17.539 -11.986 1.00 72.06 180 CYS A CA 1
ATOM 1385 C C . CYS A 1 180 ? 3.676 -18.229 -11.863 1.00 72.06 180 CYS A C 1
ATOM 1387 O O . CYS A 1 180 ? 4.700 -17.599 -12.161 1.00 72.06 180 CYS A O 1
ATOM 1389 N N . PRO A 1 181 ? 3.709 -19.545 -11.583 1.00 71.31 181 PRO A N 1
ATOM 1390 C CA . PRO A 1 181 ? 4.932 -20.347 -11.571 1.00 71.31 181 PRO A CA 1
ATOM 1391 C C . PRO A 1 181 ? 5.847 -20.172 -12.796 1.00 71.31 181 PRO A C 1
ATOM 1393 O O . PRO A 1 181 ? 7.070 -20.251 -12.682 1.00 71.31 181 PRO A O 1
ATOM 1396 N N . VAL A 1 182 ? 5.290 -19.888 -13.978 1.00 72.69 182 VAL A N 1
ATOM 1397 C CA . VAL A 1 182 ? 6.071 -19.633 -15.202 1.00 72.69 182 VAL A CA 1
ATOM 1398 C C . VAL A 1 182 ? 6.834 -18.306 -15.129 1.00 72.69 182 VAL A C 1
ATOM 1400 O O . VAL A 1 182 ? 7.978 -18.233 -15.580 1.00 72.69 182 VAL A O 1
ATOM 1403 N N . MET A 1 183 ? 6.248 -17.267 -14.529 1.00 68.56 183 MET A N 1
ATOM 1404 C CA . MET A 1 183 ? 6.928 -15.983 -14.329 1.00 68.56 183 MET A CA 1
ATOM 1405 C C . MET A 1 183 ? 8.003 -16.073 -13.251 1.00 68.56 183 MET A C 1
ATOM 1407 O O . MET A 1 183 ? 9.048 -15.443 -13.397 1.00 68.56 183 MET A O 1
ATOM 1411 N N . LEU A 1 184 ? 7.820 -16.940 -12.244 1.00 70.44 184 LEU A N 1
ATOM 1412 C CA . LEU A 1 184 ? 8.868 -17.210 -11.255 1.00 70.44 184 LEU A CA 1
ATOM 1413 C C . LEU A 1 184 ? 10.174 -17.693 -11.905 1.00 70.44 184 LEU A C 1
ATOM 1415 O O . LEU A 1 184 ? 11.264 -17.327 -11.467 1.00 70.44 184 LEU A O 1
ATOM 1419 N N . LYS A 1 185 ? 10.072 -18.468 -12.990 1.00 73.62 185 LYS A N 1
ATOM 1420 C CA . LYS A 1 185 ? 11.234 -18.987 -13.728 1.00 73.62 185 LYS A CA 1
ATOM 1421 C C . LYS A 1 185 ? 11.930 -17.925 -14.587 1.00 73.62 185 LYS A C 1
ATOM 1423 O O . LYS A 1 185 ? 13.125 -18.051 -14.842 1.00 73.62 185 LYS A O 1
ATOM 1428 N N . LYS A 1 186 ? 11.210 -16.882 -15.013 1.00 73.31 186 LYS A N 1
ATOM 1429 C CA . LYS A 1 186 ? 11.700 -15.833 -15.930 1.00 73.31 186 LYS A CA 1
ATOM 1430 C C . LYS A 1 186 ? 12.166 -14.550 -15.231 1.00 73.31 186 LYS A C 1
ATOM 1432 O O . LYS A 1 186 ? 12.393 -13.550 -15.900 1.00 73.31 186 LYS A O 1
ATOM 1437 N N . MET A 1 187 ? 12.323 -14.570 -13.909 1.00 72.81 187 MET A N 1
ATOM 1438 C CA . MET A 1 187 ? 12.729 -13.384 -13.153 1.00 72.81 187 MET A CA 1
ATOM 1439 C C . MET A 1 187 ? 14.112 -12.864 -13.534 1.00 72.81 187 MET A C 1
ATOM 1441 O O . MET A 1 187 ? 15.077 -13.631 -13.666 1.00 72.81 187 MET A O 1
ATOM 1445 N N . SER A 1 188 ? 14.207 -11.542 -13.583 1.00 75.25 188 SER A N 1
ATOM 1446 C CA . SER A 1 188 ? 15.455 -10.797 -13.672 1.00 75.25 188 SER A CA 1
ATOM 1447 C C . SER A 1 188 ? 16.355 -11.048 -12.454 1.00 75.25 188 SER A C 1
ATOM 1449 O O . SER A 1 188 ? 15.915 -11.441 -11.369 1.00 75.25 188 SER A O 1
ATOM 1451 N N . ALA A 1 189 ? 17.655 -10.788 -12.616 1.00 74.44 189 ALA A N 1
ATOM 1452 C CA . ALA A 1 189 ? 18.612 -10.861 -11.513 1.00 74.44 189 ALA A CA 1
ATOM 1453 C C . ALA A 1 189 ? 18.259 -9.889 -10.370 1.00 74.44 189 ALA A C 1
ATOM 1455 O O . ALA A 1 189 ? 18.438 -10.226 -9.201 1.00 74.44 189 ALA A O 1
ATOM 1456 N N . HIS A 1 190 ? 17.703 -8.717 -10.703 1.00 68.81 190 HIS A N 1
ATOM 1457 C CA . HIS A 1 190 ? 17.266 -7.726 -9.723 1.00 68.81 190 HIS A CA 1
ATOM 1458 C C . HIS A 1 190 ? 16.123 -8.255 -8.847 1.00 68.81 190 HIS A C 1
ATOM 1460 O O . HIS A 1 190 ? 16.197 -8.163 -7.625 1.00 68.81 190 HIS A O 1
ATOM 1466 N N . GLU A 1 191 ? 15.105 -8.883 -9.439 1.00 69.75 191 GLU A N 1
ATOM 1467 C CA . GLU A 1 191 ? 13.981 -9.465 -8.688 1.00 69.75 191 GLU A CA 1
ATOM 1468 C C . GLU A 1 191 ? 14.436 -10.606 -7.770 1.00 69.75 191 GLU A C 1
ATOM 1470 O O . GLU A 1 191 ? 14.003 -10.698 -6.618 1.00 69.75 191 GLU A O 1
ATOM 1475 N N . LYS A 1 192 ? 15.368 -11.444 -8.244 1.00 73.06 192 LYS A N 1
ATOM 1476 C CA . LYS A 1 192 ? 15.980 -12.507 -7.431 1.00 73.06 192 LYS A CA 1
ATOM 1477 C C . LYS A 1 192 ? 16.758 -11.934 -6.244 1.00 73.06 192 LYS A C 1
ATOM 1479 O O . LYS A 1 192 ? 16.627 -12.438 -5.132 1.00 73.06 192 LYS A O 1
ATOM 1484 N N . PHE A 1 193 ? 17.530 -10.870 -6.463 1.00 72.44 193 PHE A N 1
ATOM 1485 C CA . PHE A 1 193 ? 18.252 -10.171 -5.399 1.00 72.44 193 PHE A CA 1
ATOM 1486 C C . PHE A 1 193 ? 17.292 -9.567 -4.369 1.00 72.44 193 PHE A C 1
ATOM 1488 O O . PHE A 1 193 ? 17.437 -9.797 -3.171 1.00 72.44 193 PHE A O 1
ATOM 1495 N N . MET A 1 194 ? 16.270 -8.853 -4.838 1.00 69.12 194 MET A N 1
ATOM 1496 C CA . MET A 1 194 ? 15.298 -8.172 -3.987 1.00 69.12 194 MET A CA 1
ATOM 1497 C C . MET A 1 194 ? 14.481 -9.128 -3.108 1.00 69.12 194 MET A C 1
ATOM 1499 O O . MET A 1 194 ? 14.104 -8.762 -1.995 1.00 69.12 194 MET A O 1
ATOM 1503 N N . ARG A 1 195 ? 14.254 -10.369 -3.553 1.00 68.19 195 ARG A N 1
ATOM 1504 C CA . ARG A 1 195 ? 13.634 -11.430 -2.736 1.00 68.19 195 ARG A CA 1
ATOM 1505 C C . ARG A 1 195 ? 14.516 -11.933 -1.598 1.00 68.19 195 ARG A C 1
ATOM 1507 O O . ARG A 1 195 ? 13.998 -12.340 -0.559 1.00 68.19 195 ARG A O 1
ATOM 1514 N N . ASN A 1 196 ? 15.828 -11.887 -1.794 1.00 69.19 196 ASN A N 1
ATOM 1515 C CA . ASN A 1 196 ? 16.815 -12.275 -0.792 1.00 69.19 196 ASN A CA 1
ATOM 1516 C C . ASN A 1 196 ? 17.209 -11.105 0.124 1.00 69.19 196 ASN A C 1
ATOM 1518 O O . ASN A 1 196 ? 18.057 -11.272 0.999 1.00 69.19 196 ASN A O 1
ATOM 1522 N N . ALA A 1 197 ? 16.609 -9.923 -0.062 1.00 64.50 197 ALA A N 1
ATOM 1523 C CA . ALA A 1 197 ? 16.872 -8.769 0.780 1.00 64.50 197 ALA A CA 1
ATOM 1524 C C . ALA A 1 197 ? 16.440 -9.030 2.240 1.00 64.50 197 ALA A C 1
ATOM 1526 O O . ALA A 1 197 ? 15.456 -9.741 2.482 1.00 64.50 197 ALA A O 1
ATOM 1527 N N . PRO A 1 198 ? 17.137 -8.431 3.226 1.00 64.19 198 PRO A N 1
ATOM 1528 C CA . PRO A 1 198 ? 16.755 -8.526 4.628 1.00 64.19 198 PRO A CA 1
ATOM 1529 C C . PRO A 1 198 ? 15.297 -8.114 4.828 1.00 64.19 198 PRO A C 1
ATOM 1531 O O . PRO A 1 198 ? 14.867 -7.035 4.409 1.00 64.19 198 PRO A O 1
ATOM 1534 N N . ARG A 1 199 ? 14.525 -8.996 5.460 1.00 68.81 199 ARG A N 1
ATOM 1535 C CA . ARG A 1 199 ? 13.096 -8.784 5.684 1.00 68.81 199 ARG A CA 1
ATOM 1536 C C . ARG A 1 199 ? 12.895 -7.872 6.883 1.00 68.81 199 ARG A C 1
ATOM 1538 O O . ARG A 1 199 ? 13.454 -8.115 7.953 1.00 68.81 199 ARG A O 1
ATOM 1545 N N . HIS A 1 200 ? 12.058 -6.856 6.728 1.00 64.25 200 HIS A N 1
ATOM 1546 C CA . HIS A 1 200 ? 11.593 -6.079 7.862 1.00 64.25 200 HIS A CA 1
ATOM 1547 C C . HIS A 1 200 ? 10.692 -6.969 8.742 1.00 64.25 200 HIS A C 1
ATOM 1549 O O . HIS A 1 200 ? 9.800 -7.626 8.202 1.00 64.25 200 HIS A O 1
ATOM 1555 N N . PRO A 1 201 ? 10.855 -6.990 10.081 1.00 66.31 201 PRO A N 1
ATOM 1556 C CA . PRO A 1 201 ? 10.149 -7.946 10.951 1.00 66.31 201 PRO A CA 1
ATOM 1557 C C . PRO A 1 201 ? 8.615 -7.887 10.859 1.00 66.31 201 PRO A C 1
ATOM 1559 O O . PRO A 1 201 ? 7.920 -8.844 11.194 1.00 66.31 201 PRO A O 1
ATOM 1562 N N . TRP A 1 202 ? 8.096 -6.747 10.405 1.00 61.69 202 TRP A N 1
ATOM 1563 C CA . TRP A 1 202 ? 6.680 -6.383 10.436 1.00 61.69 202 TRP A CA 1
ATOM 1564 C C . TRP A 1 202 ? 5.995 -6.456 9.064 1.00 61.69 202 TRP A C 1
ATOM 1566 O O . TRP A 1 202 ? 4.789 -6.226 8.970 1.00 61.69 202 TRP A O 1
ATOM 1576 N N . VAL A 1 203 ? 6.754 -6.778 8.008 1.00 65.38 203 VAL A N 1
ATOM 1577 C CA . VAL A 1 203 ? 6.230 -7.002 6.656 1.00 65.38 203 VAL A CA 1
ATOM 1578 C C . VAL A 1 203 ? 6.431 -8.474 6.322 1.00 65.38 203 VAL A C 1
ATOM 1580 O O . VAL A 1 203 ? 7.556 -8.942 6.145 1.00 65.38 203 VAL A O 1
ATOM 1583 N N . ARG A 1 204 ? 5.332 -9.224 6.272 1.00 71.56 204 ARG A N 1
ATOM 1584 C CA . ARG A 1 204 ? 5.338 -10.632 5.870 1.00 71.56 204 ARG A CA 1
ATOM 1585 C C . ARG A 1 204 ? 5.132 -10.730 4.368 1.00 71.56 204 ARG A C 1
ATOM 1587 O O . ARG A 1 204 ? 4.404 -9.934 3.783 1.00 71.56 204 ARG A O 1
ATOM 1594 N N . TRP A 1 205 ? 5.769 -11.723 3.768 1.00 63.84 205 TRP A N 1
ATOM 1595 C CA . TRP A 1 205 ? 5.634 -12.044 2.356 1.00 63.84 205 TRP A CA 1
ATOM 1596 C C . TRP A 1 205 ? 4.936 -13.388 2.213 1.00 63.84 205 TRP A C 1
ATOM 1598 O O . TRP A 1 205 ? 5.306 -14.342 2.903 1.00 63.84 205 TRP A O 1
ATOM 1608 N N . ASN A 1 206 ? 3.950 -13.439 1.329 1.00 70.50 206 ASN A N 1
ATOM 1609 C CA . ASN A 1 206 ? 3.259 -14.647 0.919 1.00 70.50 206 ASN A CA 1
ATOM 1610 C C . ASN A 1 206 ? 3.148 -14.668 -0.614 1.00 70.50 206 ASN A C 1
ATOM 1612 O O . ASN A 1 206 ? 3.037 -13.617 -1.252 1.00 70.50 206 ASN A O 1
ATOM 1616 N N . VAL A 1 207 ? 3.203 -15.860 -1.201 1.00 62.03 207 VAL A N 1
ATOM 1617 C CA . VAL A 1 207 ? 3.014 -16.060 -2.643 1.00 62.03 207 VAL A CA 1
ATOM 1618 C C . VAL A 1 207 ? 1.682 -16.757 -2.830 1.00 62.03 207 VAL A C 1
ATOM 1620 O O . VAL A 1 207 ? 1.502 -17.866 -2.334 1.00 62.03 207 VAL A O 1
ATOM 1623 N N . ASP A 1 208 ? 0.767 -16.102 -3.540 1.00 60.59 208 ASP A N 1
ATOM 1624 C CA . ASP A 1 208 ? -0.572 -16.628 -3.791 1.00 60.59 208 ASP A CA 1
ATOM 1625 C C . ASP A 1 208 ? -0.735 -16.958 -5.280 1.00 60.59 208 ASP A C 1
ATOM 1627 O O . ASP A 1 208 ? -1.031 -16.090 -6.107 1.00 60.59 208 ASP A O 1
ATOM 1631 N N . ASP A 1 209 ? -0.587 -18.239 -5.617 1.00 51.38 209 ASP A N 1
ATOM 1632 C CA . ASP A 1 209 ? -0.698 -18.723 -6.999 1.00 51.38 209 ASP A CA 1
ATOM 1633 C C . ASP A 1 209 ? -2.166 -18.803 -7.479 1.00 51.38 209 ASP A C 1
ATOM 1635 O O . ASP A 1 209 ? -2.450 -18.631 -8.664 1.00 51.38 209 ASP A O 1
ATOM 1639 N N . GLU A 1 210 ? -3.131 -19.010 -6.574 1.00 58.66 210 GLU A N 1
ATOM 1640 C CA . GLU A 1 210 ? -4.558 -19.143 -6.928 1.00 58.66 210 GLU A CA 1
ATOM 1641 C C . GLU A 1 210 ? -5.196 -17.823 -7.389 1.00 58.66 210 GLU A C 1
ATOM 1643 O O . GLU A 1 210 ? -6.037 -17.801 -8.287 1.00 58.66 210 GLU A O 1
ATOM 1648 N N . LEU A 1 211 ? -4.792 -16.701 -6.785 1.00 59.53 211 LEU A N 1
ATOM 1649 C CA . LEU A 1 211 ? -5.313 -15.370 -7.120 1.00 59.53 211 LEU A CA 1
ATOM 1650 C C . LEU A 1 211 ? -4.651 -14.793 -8.382 1.00 59.53 211 LEU A C 1
ATOM 1652 O O . LEU A 1 211 ? -5.156 -13.835 -8.972 1.00 59.53 211 LEU A O 1
ATOM 1656 N N . PHE A 1 212 ? -3.545 -15.388 -8.836 1.00 52.19 212 PHE A N 1
ATOM 1657 C CA . PHE A 1 212 ? -2.797 -14.906 -9.989 1.00 52.19 212 PHE A CA 1
ATOM 1658 C C . PHE A 1 212 ? -3.586 -14.967 -11.306 1.00 52.19 212 PHE A C 1
ATOM 1660 O O . PHE A 1 212 ? -3.507 -14.045 -12.122 1.00 52.19 212 PHE A O 1
ATOM 1667 N N . VAL A 1 213 ? -4.338 -16.049 -11.535 1.00 53.06 213 VAL A N 1
ATOM 1668 C CA . VAL A 1 213 ? -5.088 -16.245 -12.791 1.00 53.06 213 VAL A CA 1
ATOM 1669 C C . VAL A 1 213 ? -6.067 -15.083 -13.021 1.00 53.06 213 VAL A C 1
ATOM 1671 O O . VAL A 1 213 ? -6.188 -14.576 -14.136 1.00 53.06 213 VAL A O 1
ATOM 1674 N N . TRP A 1 214 ? -6.667 -14.587 -11.938 1.00 55.50 214 TRP A N 1
ATOM 1675 C CA . TRP A 1 214 ? -7.620 -13.474 -11.912 1.00 55.50 214 TRP A CA 1
ATOM 1676 C C . TRP A 1 214 ? -6.960 -12.111 -12.041 1.00 55.50 214 TRP A C 1
ATOM 1678 O O . TRP A 1 214 ? -7.428 -11.239 -12.781 1.00 55.50 214 TRP A O 1
ATOM 1688 N N . TRP A 1 215 ? -5.832 -11.949 -11.357 1.00 53.59 215 TRP A N 1
ATOM 1689 C CA . TRP A 1 215 ? -5.006 -10.761 -11.459 1.00 53.59 215 TRP A CA 1
ATOM 1690 C C . TRP A 1 215 ? -4.611 -10.462 -12.901 1.00 53.59 215 TRP A C 1
ATOM 1692 O O . TRP A 1 215 ? -4.849 -9.371 -13.409 1.00 53.59 215 TRP A O 1
ATOM 1702 N N . ASN A 1 216 ? -4.078 -11.467 -13.595 1.00 51.78 216 ASN A N 1
ATOM 1703 C CA . ASN A 1 216 ? -3.628 -11.336 -14.976 1.00 51.78 216 ASN A CA 1
ATOM 1704 C C . ASN A 1 216 ? -4.789 -11.000 -15.933 1.00 51.78 216 ASN A C 1
ATOM 1706 O O . ASN A 1 216 ? -4.614 -10.188 -16.840 1.00 51.78 216 ASN A O 1
ATOM 1710 N N . ALA A 1 217 ? -5.982 -11.565 -15.714 1.00 53.12 217 ALA A N 1
ATOM 1711 C CA . ALA A 1 217 ? -7.174 -11.229 -16.496 1.00 53.12 217 ALA A CA 1
ATOM 1712 C C . ALA A 1 217 ? -7.603 -9.763 -16.294 1.00 53.12 217 ALA A C 1
ATOM 1714 O O . ALA A 1 217 ? -7.892 -9.066 -17.265 1.00 53.12 217 ALA A O 1
ATOM 1715 N N . THR A 1 218 ? -7.559 -9.268 -15.054 1.00 52.16 218 THR A N 1
ATOM 1716 C CA . THR A 1 218 ? -7.941 -7.887 -14.715 1.00 52.16 218 THR A CA 1
ATOM 1717 C C . THR A 1 218 ? -6.891 -6.878 -15.207 1.00 52.16 218 THR A C 1
ATOM 1719 O O . THR A 1 218 ? -7.231 -5.893 -15.860 1.00 52.16 218 THR A O 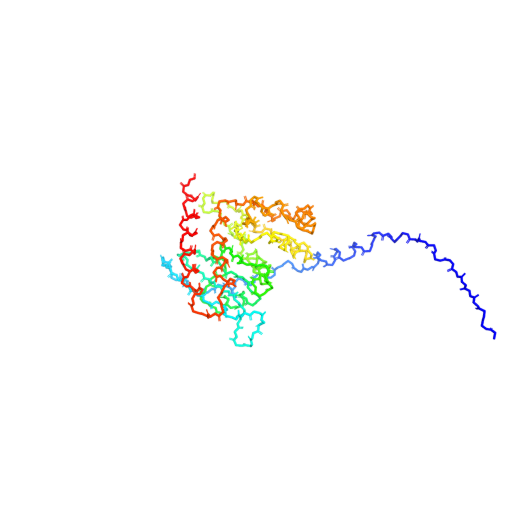1
ATOM 1722 N N . CYS A 1 219 ? -5.597 -7.142 -14.990 1.00 48.84 219 CYS A N 1
ATOM 1723 C CA . CYS A 1 219 ? -4.486 -6.276 -15.414 1.00 48.84 219 CYS A CA 1
ATOM 1724 C C . CYS A 1 219 ? -4.339 -6.160 -16.937 1.00 48.84 219 CYS A C 1
ATOM 1726 O O . CYS A 1 219 ? -3.985 -5.091 -17.435 1.00 48.84 219 CYS A O 1
ATOM 1728 N N . ARG A 1 220 ? -4.644 -7.217 -17.705 1.00 44.12 220 ARG A N 1
ATOM 1729 C CA . ARG A 1 220 ? -4.653 -7.141 -19.180 1.00 44.12 220 ARG A CA 1
ATOM 1730 C C . ARG A 1 220 ? -5.698 -6.162 -19.704 1.00 44.12 220 ARG A C 1
ATOM 1732 O O . ARG A 1 220 ? -5.448 -5.494 -20.702 1.00 44.12 220 ARG A O 1
ATOM 1739 N N . VAL A 1 221 ? -6.823 -6.027 -19.008 1.00 45.72 221 VAL A N 1
ATOM 1740 C CA . VAL A 1 221 ? -7.867 -5.061 -19.363 1.00 45.72 221 VAL A CA 1
ATOM 1741 C C . VAL A 1 221 ? -7.428 -3.629 -19.041 1.00 45.72 221 VAL A C 1
ATOM 1743 O O . VAL A 1 221 ? -7.718 -2.717 -19.811 1.00 45.72 221 VAL A O 1
ATOM 1746 N N . PHE A 1 222 ? -6.650 -3.433 -17.971 1.00 39.19 222 PHE A N 1
ATOM 1747 C CA . PHE A 1 222 ? -6.033 -2.139 -17.659 1.00 39.19 222 PHE A CA 1
ATOM 1748 C C . PHE A 1 222 ? -4.960 -1.717 -18.676 1.00 39.19 222 PHE A C 1
ATOM 1750 O O . PHE A 1 222 ? -4.898 -0.544 -19.033 1.00 39.19 222 PHE A O 1
ATOM 1757 N N . SER A 1 223 ? -4.136 -2.651 -19.168 1.00 38.09 223 SER A N 1
ATOM 1758 C CA . SER A 1 223 ? -3.045 -2.339 -20.109 1.00 38.09 223 SER A CA 1
ATOM 1759 C C . SER A 1 223 ? -3.499 -2.163 -21.565 1.00 38.09 223 SER A C 1
ATOM 1761 O O . SER A 1 223 ? -2.748 -1.594 -22.355 1.00 38.09 223 SER A O 1
ATOM 1763 N N . ALA A 1 224 ? -4.682 -2.661 -21.943 1.00 37.81 224 ALA A N 1
ATOM 1764 C CA . ALA A 1 224 ? -5.170 -2.648 -23.327 1.00 37.81 224 ALA A CA 1
ATOM 1765 C C . ALA A 1 224 ? -6.122 -1.475 -23.661 1.00 37.81 224 ALA A C 1
ATOM 1767 O O . ALA A 1 224 ? -6.520 -1.320 -24.814 1.00 37.81 224 ALA A O 1
ATOM 1768 N N . GLY A 1 225 ? -6.513 -0.648 -22.685 1.00 35.84 225 GLY A N 1
ATOM 1769 C CA . GLY A 1 225 ? -7.562 0.361 -22.860 1.00 35.84 225 GLY A CA 1
ATOM 1770 C C . GLY A 1 225 ? -7.049 1.783 -23.093 1.00 35.84 225 GLY A C 1
ATOM 1771 O O . GLY A 1 225 ? -6.886 2.538 -22.142 1.00 35.84 225 GLY A O 1
ATOM 1772 N N . GLY A 1 226 ? -6.920 2.202 -24.355 1.00 36.88 226 GLY A N 1
ATOM 1773 C CA . GLY A 1 226 ? -6.732 3.610 -24.756 1.00 36.88 226 GLY A CA 1
ATOM 1774 C C . GLY A 1 226 ? -7.985 4.497 -24.616 1.00 36.88 226 GLY A C 1
ATOM 1775 O O . GLY A 1 226 ? -8.037 5.585 -25.179 1.00 36.88 226 GLY A O 1
ATOM 1776 N N . SER A 1 227 ? -9.014 4.048 -23.895 1.00 36.72 227 SER A N 1
ATOM 1777 C CA . SER A 1 227 ? -10.314 4.720 -23.806 1.00 36.72 227 SER A CA 1
ATOM 1778 C C . SER A 1 227 ? -10.930 4.555 -22.414 1.00 36.72 227 SER A C 1
ATOM 1780 O O . SER A 1 227 ? -11.169 3.446 -21.937 1.00 36.72 227 SER A O 1
ATOM 1782 N N . THR A 1 228 ? -11.202 5.690 -21.777 1.00 44.97 228 THR A N 1
ATOM 1783 C CA . THR A 1 228 ? -11.459 5.926 -20.344 1.00 44.97 228 THR A CA 1
ATOM 1784 C C . THR A 1 228 ? -12.743 5.331 -19.745 1.00 44.97 228 THR A C 1
ATOM 1786 O O . THR A 1 228 ? -12.971 5.510 -18.552 1.00 44.97 228 THR A O 1
ATOM 1789 N N . LEU A 1 229 ? -13.573 4.609 -20.508 1.00 36.50 229 LEU A N 1
ATOM 1790 C CA . LEU A 1 229 ? -14.888 4.111 -20.053 1.00 36.50 229 LEU A CA 1
ATOM 1791 C C . LEU A 1 229 ? -15.032 2.578 -20.003 1.00 36.50 229 LEU A C 1
ATOM 1793 O O . LEU A 1 229 ? -15.813 2.068 -19.207 1.00 36.50 229 LEU A O 1
ATOM 1797 N N . ILE A 1 230 ? -14.241 1.832 -20.779 1.00 37.19 230 ILE A N 1
ATOM 1798 C CA . ILE A 1 230 ? -14.262 0.358 -20.810 1.00 37.19 230 ILE A CA 1
ATOM 1799 C C . ILE A 1 230 ? -13.527 -0.316 -19.618 1.00 37.19 230 ILE A C 1
ATOM 1801 O O . ILE A 1 230 ? -13.961 -1.396 -19.203 1.00 37.19 230 ILE A O 1
ATOM 1805 N N . PRO A 1 231 ? -12.479 0.265 -18.983 1.00 49.16 231 PRO A N 1
ATOM 1806 C CA . PRO A 1 231 ? -11.788 -0.438 -17.901 1.00 49.16 231 PRO A CA 1
ATOM 1807 C C . PRO A 1 231 ? -12.627 -0.543 -16.617 1.00 49.16 231 PRO A C 1
ATOM 1809 O O . PRO A 1 231 ? -12.537 -1.557 -15.938 1.00 49.16 231 PRO A O 1
ATOM 1812 N N . MET A 1 232 ? -13.502 0.417 -16.290 1.00 38.59 232 MET A N 1
ATOM 1813 C CA . MET A 1 232 ? -14.221 0.423 -14.999 1.00 38.59 232 MET A CA 1
ATOM 1814 C C . MET A 1 232 ? -15.190 -0.747 -14.792 1.00 38.59 232 MET A C 1
ATOM 1816 O O . MET A 1 232 ? -15.252 -1.289 -13.691 1.00 38.59 232 MET A O 1
ATOM 1820 N N . VAL A 1 233 ? -15.943 -1.148 -15.820 1.00 40.00 233 VAL A N 1
ATOM 1821 C CA . VAL A 1 233 ? -16.921 -2.246 -15.696 1.00 40.00 233 VAL A CA 1
ATOM 1822 C C . VAL A 1 233 ? -16.191 -3.570 -15.497 1.00 40.00 233 VAL A C 1
ATOM 1824 O O . VAL A 1 233 ? -16.530 -4.343 -14.607 1.00 40.00 233 VAL A O 1
ATOM 1827 N N . THR A 1 234 ? -15.118 -3.798 -16.250 1.00 44.94 234 THR A N 1
ATOM 1828 C CA . THR A 1 234 ? -14.299 -5.007 -16.108 1.00 44.94 234 THR A CA 1
ATOM 1829 C C . THR A 1 234 ? -13.551 -5.042 -14.779 1.00 44.94 234 THR A C 1
ATOM 1831 O O . THR A 1 234 ? -13.399 -6.103 -14.178 1.00 44.94 234 THR A O 1
ATOM 1834 N N . VAL A 1 235 ? -13.152 -3.872 -14.277 1.00 47.62 235 VAL A N 1
ATOM 1835 C CA . VAL A 1 235 ? -12.625 -3.701 -12.923 1.00 47.62 235 VAL A CA 1
ATOM 1836 C C . VAL A 1 235 ? -13.676 -4.082 -11.895 1.00 47.62 235 VAL A C 1
ATOM 1838 O O . VAL A 1 235 ? -13.375 -4.912 -11.054 1.00 47.62 235 VAL A O 1
ATOM 1841 N N . MET A 1 236 ? -14.920 -3.609 -12.007 1.00 48.19 236 MET A N 1
ATOM 1842 C CA . MET A 1 236 ? -16.000 -4.010 -11.098 1.00 48.19 236 MET A CA 1
ATOM 1843 C C . MET A 1 236 ? -16.321 -5.511 -11.161 1.00 48.19 236 MET A C 1
ATOM 1845 O O . MET A 1 236 ? -16.528 -6.108 -10.108 1.00 48.19 236 MET A O 1
ATOM 1849 N N . TYR A 1 237 ? -16.309 -6.147 -12.338 1.00 51.03 237 TYR A N 1
ATOM 1850 C CA . TYR A 1 237 ? -16.525 -7.599 -12.460 1.00 51.03 237 TYR A CA 1
ATOM 1851 C C . TYR A 1 237 ? -15.363 -8.417 -11.872 1.00 51.03 237 TYR A C 1
ATOM 1853 O O . TYR A 1 237 ? -15.599 -9.334 -11.084 1.00 51.03 237 TYR A O 1
ATOM 1861 N N . GLY A 1 238 ? -14.112 -8.059 -12.185 1.00 54.62 238 GLY A N 1
ATOM 1862 C CA . GLY A 1 238 ? -12.927 -8.699 -11.601 1.00 54.62 238 GLY A CA 1
ATOM 1863 C C . GLY A 1 238 ? -12.825 -8.470 -10.089 1.00 54.62 238 GLY A C 1
ATOM 1864 O O . GLY A 1 238 ? -12.507 -9.388 -9.335 1.00 54.62 238 GLY A O 1
ATOM 1865 N N . MET A 1 239 ? -13.181 -7.267 -9.630 1.00 54.44 239 MET A N 1
ATOM 1866 C CA . MET A 1 239 ? -13.319 -6.928 -8.216 1.00 54.44 239 MET A CA 1
ATOM 1867 C C . MET A 1 239 ? -14.365 -7.812 -7.550 1.00 54.44 239 MET A C 1
ATOM 1869 O O . MET A 1 239 ? -14.032 -8.433 -6.551 1.00 54.44 239 MET A O 1
ATOM 1873 N N . CYS A 1 240 ? -15.589 -7.883 -8.087 1.00 49.31 240 CYS A N 1
ATOM 1874 C CA . CYS A 1 240 ? -16.718 -8.610 -7.499 1.00 49.31 240 CYS A CA 1
ATOM 1875 C C . CYS A 1 240 ? -16.369 -10.085 -7.250 1.00 49.31 240 CYS A C 1
ATOM 1877 O O . CYS A 1 240 ? -16.527 -10.575 -6.132 1.00 49.31 240 CYS A O 1
ATOM 1879 N N . TRP A 1 241 ? -15.755 -10.746 -8.234 1.00 51.56 241 TRP A N 1
ATOM 1880 C CA . TRP A 1 241 ? -15.370 -12.155 -8.120 1.00 51.56 241 TRP A CA 1
ATOM 1881 C C . TRP A 1 241 ? -14.141 -12.383 -7.220 1.00 51.56 241 TRP A C 1
ATOM 1883 O O . TRP A 1 241 ? -14.055 -13.384 -6.503 1.00 51.56 241 TRP A O 1
ATOM 1893 N N . MET A 1 242 ? -13.205 -11.424 -7.173 1.00 57.31 242 MET A N 1
ATOM 1894 C CA . MET A 1 242 ? -12.122 -11.434 -6.183 1.00 57.31 242 MET A CA 1
ATOM 1895 C C . MET A 1 242 ? -12.661 -11.223 -4.760 1.00 57.31 242 MET A C 1
ATOM 1897 O O . MET A 1 242 ? -12.163 -11.857 -3.827 1.00 57.31 242 MET A O 1
ATOM 1901 N N . MET A 1 243 ? -13.692 -10.386 -4.579 1.00 58.62 243 MET A N 1
ATOM 1902 C CA . MET A 1 243 ? -14.352 -10.215 -3.279 1.00 58.62 243 MET A CA 1
ATOM 1903 C C . MET A 1 243 ? -15.003 -11.517 -2.828 1.00 58.62 243 MET A C 1
ATOM 1905 O O . MET A 1 243 ? -14.845 -11.904 -1.672 1.00 58.62 243 MET A O 1
ATOM 1909 N N . GLU A 1 244 ? -15.680 -12.207 -3.743 1.00 55.03 244 GLU A N 1
ATOM 1910 C CA . GLU A 1 244 ? -16.324 -13.495 -3.494 1.00 55.03 244 GLU A CA 1
ATOM 1911 C C . GLU A 1 244 ? -15.296 -14.583 -3.141 1.00 55.03 244 GLU A C 1
ATOM 1913 O O . GLU A 1 244 ? -15.431 -15.257 -2.119 1.00 55.03 244 GLU A O 1
ATOM 1918 N N . SER A 1 245 ? -14.192 -14.663 -3.888 1.00 54.91 245 SER A N 1
ATOM 1919 C CA . SER A 1 245 ? -13.095 -15.610 -3.631 1.00 54.91 245 SER A CA 1
ATOM 1920 C C . SER A 1 245 ? -12.396 -15.364 -2.286 1.00 54.91 245 SER A C 1
ATOM 1922 O O . SER A 1 245 ? -12.125 -16.306 -1.536 1.00 54.91 245 SER A O 1
ATOM 1924 N N . LEU A 1 246 ? -12.121 -14.100 -1.939 1.00 59.34 246 LEU A N 1
ATOM 1925 C CA . LEU A 1 246 ? -11.512 -13.731 -0.653 1.00 59.34 246 LEU A CA 1
ATOM 1926 C C . LEU A 1 246 ? -12.481 -13.903 0.525 1.00 59.34 246 LEU A C 1
ATOM 1928 O O . LEU A 1 246 ? -12.044 -14.264 1.619 1.00 59.34 246 LEU A O 1
ATOM 1932 N N . SER A 1 247 ? -13.778 -13.667 0.314 1.00 50.94 247 SER A N 1
ATOM 1933 C CA . SER A 1 247 ? -14.823 -13.942 1.307 1.00 50.94 247 SER A CA 1
ATOM 1934 C C . SER A 1 247 ? -14.940 -15.448 1.571 1.00 50.94 247 SER A C 1
ATOM 1936 O O . SER A 1 247 ? -14.941 -15.879 2.725 1.00 50.94 247 SER A O 1
ATOM 1938 N N . CYS A 1 248 ? -14.908 -16.268 0.514 1.00 40.41 248 CYS A N 1
ATOM 1939 C CA . CYS A 1 248 ? -14.994 -17.724 0.612 1.00 40.41 248 CYS A CA 1
ATOM 1940 C C . CYS A 1 248 ? -13.778 -18.354 1.320 1.00 40.41 248 CYS A C 1
ATOM 1942 O O . CYS A 1 248 ? -13.938 -19.348 2.029 1.00 40.41 248 CYS A O 1
ATOM 1944 N N . LYS A 1 249 ? -12.577 -17.763 1.202 1.00 48.88 249 LYS A N 1
ATOM 1945 C CA . LYS A 1 249 ? -11.374 -18.195 1.946 1.00 48.88 249 LYS A CA 1
ATOM 1946 C C . LYS A 1 249 ? -11.423 -17.895 3.447 1.00 48.88 249 LYS A C 1
ATOM 1948 O O . LYS A 1 249 ? -10.678 -18.513 4.192 1.00 48.88 249 LYS A O 1
ATOM 1953 N N . ARG A 1 250 ? -12.264 -16.959 3.902 1.00 37.78 250 ARG A N 1
ATOM 1954 C CA . ARG A 1 250 ? -12.433 -16.645 5.335 1.00 37.78 250 ARG A CA 1
ATOM 1955 C C . ARG A 1 250 ? -13.423 -17.584 6.039 1.00 37.78 250 ARG A C 1
ATOM 1957 O O . ARG A 1 250 ? -13.473 -17.592 7.264 1.00 37.78 250 ARG A O 1
ATOM 1964 N N . LEU A 1 251 ? -14.222 -18.326 5.268 1.00 32.12 251 LEU A N 1
ATOM 1965 C CA . LEU A 1 251 ? -15.227 -19.282 5.751 1.00 32.12 251 LEU A CA 1
ATOM 1966 C C . LEU A 1 251 ? -14.722 -20.737 5.783 1.00 32.12 251 LEU A C 1
ATOM 1968 O O . LEU A 1 251 ? -15.472 -21.617 6.198 1.00 32.12 251 LEU A O 1
ATOM 1972 N N . ARG A 1 252 ? -13.484 -20.992 5.347 1.00 28.88 252 ARG A N 1
ATOM 1973 C CA . ARG A 1 252 ? -12.774 -22.270 5.503 1.00 28.88 252 ARG A CA 1
ATOM 1974 C C . ARG A 1 252 ? -11.684 -22.120 6.553 1.00 28.88 252 ARG A C 1
ATOM 1976 O O . ARG A 1 252 ? -11.443 -23.117 7.262 1.00 28.88 252 ARG A O 1
#